Protein AF-A0A534RRX9-F1 (afdb_monomer)

Sequence (285 aa):
MADKGRLNTRLSSQLAALRQQVTTLHSYLNVNRRSVGIRSTSRDNPKRKQAQDAVREGEERYRFLFENANDAIATFTLDGIITSVNRGAELMVGWSREELIGQHVHKVATPASVALADERARRFLAGEKLPSSTFEADLVCKDGSVVPVEARTRAIRDKEGKPVGFQGIYRDISARKALERQRAEFLSMLTHDVKSPLGVILGYSEVLLAKVREQGSALAEEEDVLEKLRSSVLTIDSLITNYLDLSRIETGHLPLAMMPLAINHILRRVGLRYKAEARYRRISL

Structure (mmCIF, N/CA/C/O backbone):
data_AF-A0A534RRX9-F1
#
_entry.id   AF-A0A534RRX9-F1
#
loop_
_atom_site.group_PDB
_atom_site.id
_atom_site.type_symbol
_atom_site.label_atom_id
_atom_site.label_alt_id
_atom_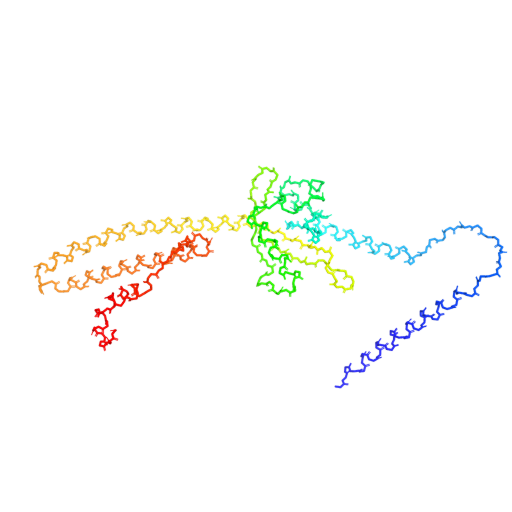site.label_comp_id
_atom_site.label_asym_id
_atom_site.label_entity_id
_atom_site.label_seq_id
_atom_site.pdbx_PDB_ins_code
_a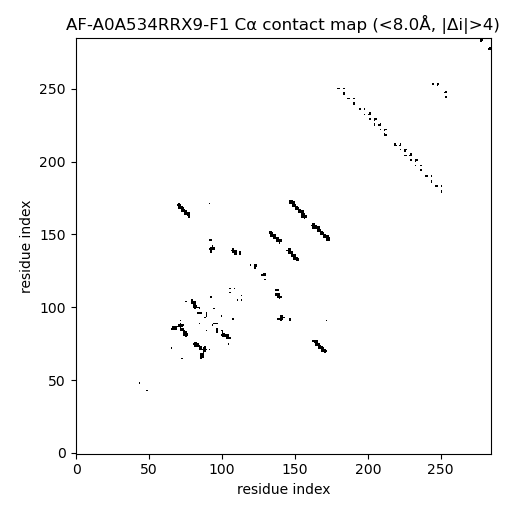tom_site.Cartn_x
_atom_site.Cartn_y
_atom_site.Cartn_z
_atom_site.occupancy
_atom_site.B_iso_or_equiv
_atom_site.auth_seq_id
_atom_site.auth_comp_id
_atom_site.auth_asym_id
_atom_site.auth_atom_id
_atom_site.pdbx_PDB_model_num
ATOM 1 N N . MET A 1 1 ? 48.569 -23.914 4.971 1.00 52.19 1 MET A N 1
ATOM 2 C CA . MET A 1 1 ? 49.700 -23.540 4.083 1.00 52.19 1 MET A CA 1
ATOM 3 C C . MET A 1 1 ? 49.597 -24.082 2.643 1.00 52.19 1 MET A C 1
ATOM 5 O O . MET A 1 1 ? 50.511 -23.840 1.871 1.00 52.19 1 MET A O 1
ATOM 9 N N . ALA A 1 2 ? 48.494 -24.722 2.221 1.00 49.81 2 ALA A N 1
ATOM 10 C CA . ALA A 1 2 ? 48.377 -25.320 0.879 1.00 49.81 2 ALA A CA 1
ATOM 11 C C . ALA A 1 2 ? 47.764 -24.407 -0.213 1.00 49.81 2 ALA A C 1
ATOM 13 O O . ALA A 1 2 ? 47.769 -24.775 -1.384 1.00 49.81 2 ALA A O 1
ATOM 14 N N . ASP A 1 3 ? 47.270 -23.212 0.135 1.00 50.97 3 ASP A N 1
ATOM 15 C CA . ASP A 1 3 ? 46.462 -22.393 -0.790 1.00 50.97 3 ASP A CA 1
ATOM 16 C C . ASP A 1 3 ? 47.244 -21.259 -1.493 1.00 50.97 3 ASP A C 1
ATOM 18 O O . ASP A 1 3 ? 46.875 -20.785 -2.566 1.00 50.97 3 ASP A O 1
ATOM 22 N N . LYS A 1 4 ? 48.420 -20.881 -0.969 1.00 44.03 4 LYS A N 1
ATOM 23 C CA . LYS A 1 4 ? 49.313 -19.905 -1.630 1.00 44.03 4 LYS A CA 1
ATOM 24 C C . LYS A 1 4 ? 50.040 -20.481 -2.856 1.00 44.03 4 LYS A C 1
ATOM 26 O O . LYS A 1 4 ? 50.428 -19.724 -3.741 1.00 44.03 4 LYS A O 1
ATOM 31 N N . GLY A 1 5 ? 50.182 -21.806 -2.949 1.00 44.91 5 GLY A N 1
ATOM 32 C CA . GLY A 1 5 ? 50.834 -22.474 -4.083 1.00 44.91 5 GLY A CA 1
ATOM 33 C C . GLY A 1 5 ? 49.991 -22.489 -5.364 1.00 44.91 5 GLY A C 1
ATOM 34 O O . GLY A 1 5 ? 50.550 -22.389 -6.454 1.00 44.91 5 GLY A O 1
ATOM 35 N N . ARG A 1 6 ? 48.653 -22.546 -5.241 1.00 46.75 6 ARG A N 1
ATOM 36 C CA . ARG A 1 6 ? 47.710 -22.612 -6.378 1.00 46.75 6 ARG A CA 1
ATOM 37 C C . ARG A 1 6 ? 47.386 -21.243 -6.983 1.00 46.75 6 ARG A C 1
ATOM 39 O O . ARG A 1 6 ? 47.169 -21.149 -8.191 1.00 46.75 6 ARG A O 1
ATOM 46 N N . LEU A 1 7 ? 47.405 -20.173 -6.181 1.00 45.59 7 LEU A N 1
ATOM 47 C CA . LEU A 1 7 ? 47.279 -18.808 -6.708 1.00 45.59 7 LEU A CA 1
ATOM 48 C C . LEU A 1 7 ? 48.518 -18.396 -7.516 1.00 45.59 7 LEU A C 1
ATOM 50 O O . LEU A 1 7 ? 48.386 -17.766 -8.563 1.00 45.59 7 LEU A O 1
ATOM 54 N N . ASN A 1 8 ? 49.713 -18.801 -7.075 1.00 46.38 8 ASN A N 1
ATOM 55 C CA . ASN A 1 8 ? 50.957 -18.393 -7.726 1.00 46.38 8 ASN A CA 1
ATOM 56 C C . ASN A 1 8 ? 51.153 -19.068 -9.098 1.00 46.38 8 ASN A C 1
ATOM 58 O O . ASN A 1 8 ? 51.676 -18.449 -10.020 1.00 46.38 8 ASN A O 1
ATOM 62 N N . THR A 1 9 ? 50.649 -20.295 -9.285 1.00 50.41 9 THR A N 1
ATOM 63 C CA . THR A 1 9 ? 50.645 -21.007 -10.583 1.00 50.41 9 THR A CA 1
ATOM 64 C C . THR A 1 9 ? 49.599 -20.463 -11.567 1.00 50.41 9 THR A C 1
ATOM 66 O O . THR A 1 9 ? 49.833 -20.451 -12.777 1.00 50.41 9 THR A O 1
ATOM 69 N N . ARG A 1 10 ? 48.457 -19.952 -11.080 1.00 46.47 10 ARG A N 1
ATOM 70 C CA . ARG A 1 10 ? 47.442 -19.293 -11.930 1.00 46.47 10 ARG A CA 1
ATOM 71 C C . ARG A 1 10 ? 47.856 -17.887 -12.377 1.00 46.47 10 ARG A C 1
ATOM 73 O O . ARG A 1 10 ? 47.647 -17.542 -13.535 1.00 46.47 10 ARG A O 1
ATOM 80 N N . LEU A 1 11 ? 48.506 -17.108 -11.512 1.00 46.78 11 LEU A N 1
ATOM 81 C CA . LEU A 1 11 ? 49.029 -15.785 -11.883 1.00 46.78 11 LEU A CA 1
ATOM 82 C C . LEU A 1 11 ? 50.227 -15.868 -12.840 1.00 46.78 11 LEU A C 1
ATOM 84 O O . LEU A 1 11 ? 50.318 -15.079 -13.777 1.00 46.78 11 LEU A O 1
ATOM 88 N N . SER A 1 12 ? 51.117 -16.850 -12.669 1.00 50.62 12 SER A N 1
ATOM 89 C CA . SER A 1 12 ? 52.260 -17.047 -13.576 1.00 50.62 12 SER A CA 1
ATOM 90 C C . SER A 1 12 ? 51.848 -17.577 -14.957 1.00 50.62 12 SER A C 1
ATOM 92 O O . SER A 1 12 ? 52.411 -17.139 -15.960 1.00 50.62 12 SER A O 1
ATOM 94 N N . SER A 1 13 ? 50.813 -18.420 -15.046 1.00 47.72 13 SER A N 1
ATOM 95 C CA . SER A 1 13 ? 50.236 -18.842 -16.336 1.00 47.72 13 SER A CA 1
ATOM 96 C C . SER A 1 13 ? 49.466 -17.718 -17.045 1.00 47.72 13 SER A C 1
ATOM 98 O O . SER A 1 13 ? 49.574 -17.588 -18.265 1.00 47.72 13 SER A O 1
A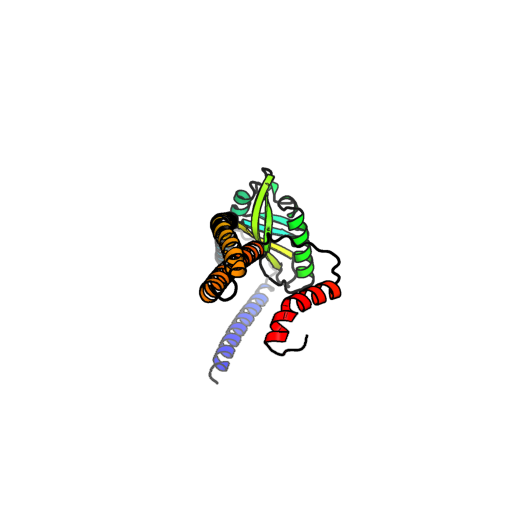TOM 100 N N . GLN A 1 14 ? 48.777 -16.838 -16.308 1.00 46.72 14 GLN A N 1
ATOM 101 C CA . GLN A 1 14 ? 48.145 -15.642 -16.884 1.00 46.72 14 GLN A CA 1
ATOM 102 C C . GLN A 1 14 ? 49.168 -14.585 -17.344 1.00 46.72 14 GLN A C 1
ATOM 104 O O . GLN A 1 14 ? 48.984 -13.982 -18.401 1.00 46.72 14 GLN A O 1
ATOM 109 N N . LEU A 1 15 ? 50.283 -14.404 -16.626 1.00 47.44 15 LEU A N 1
ATOM 110 C CA . LEU A 1 15 ? 51.372 -13.500 -17.030 1.00 47.44 15 LEU A CA 1
ATOM 111 C C . LEU A 1 15 ? 52.184 -14.029 -18.225 1.00 47.44 15 LEU A C 1
ATOM 113 O O . LEU A 1 15 ? 52.630 -13.235 -19.056 1.00 47.44 15 LEU A O 1
ATOM 117 N N . ALA A 1 16 ? 52.341 -15.351 -18.360 1.00 48.59 16 ALA A N 1
ATOM 118 C CA . ALA A 1 16 ? 52.942 -15.970 -19.545 1.00 48.59 16 ALA A CA 1
ATOM 119 C C . ALA A 1 16 ? 52.053 -15.795 -20.792 1.00 48.59 16 ALA A C 1
ATOM 121 O O . ALA A 1 16 ? 52.556 -15.437 -21.858 1.00 48.59 16 ALA A O 1
ATOM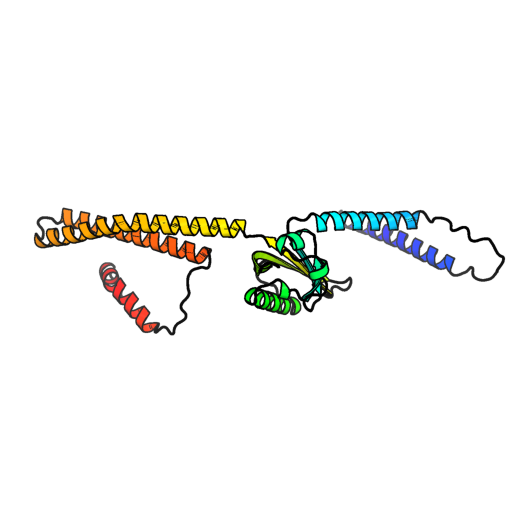 122 N N . ALA A 1 17 ? 50.729 -15.937 -20.638 1.00 45.47 17 ALA A N 1
ATOM 123 C CA . ALA A 1 17 ? 49.764 -15.684 -21.709 1.00 45.47 17 ALA A CA 1
ATOM 124 C C . ALA A 1 17 ? 49.734 -14.202 -22.137 1.00 45.47 17 ALA A C 1
ATOM 126 O O . ALA A 1 17 ? 49.682 -13.913 -23.334 1.00 45.47 17 ALA A O 1
ATOM 127 N N . LEU A 1 18 ? 49.859 -13.260 -21.190 1.00 44.50 18 LEU A N 1
ATOM 128 C CA . LEU A 1 18 ? 49.944 -11.827 -21.502 1.00 44.50 18 LEU A CA 1
ATOM 129 C C . LEU A 1 18 ? 51.269 -11.456 -22.198 1.00 44.50 18 LEU A C 1
ATOM 131 O O . LEU A 1 18 ? 51.265 -10.684 -23.155 1.00 44.50 18 LEU A O 1
ATOM 135 N N . ARG A 1 19 ? 52.406 -12.044 -21.786 1.00 45.72 19 ARG A N 1
ATOM 136 C CA . ARG A 1 19 ? 53.709 -11.837 -22.456 1.00 45.72 19 ARG A CA 1
ATOM 137 C C . ARG A 1 19 ? 53.729 -12.389 -23.885 1.00 45.72 19 ARG A C 1
ATOM 139 O O . ARG A 1 19 ? 54.312 -11.758 -24.769 1.00 45.72 19 ARG A O 1
ATOM 146 N N . GLN A 1 20 ? 53.050 -13.506 -24.147 1.00 44.94 20 GLN A N 1
ATOM 147 C CA . GLN A 1 20 ? 52.928 -14.063 -25.498 1.00 44.94 20 GLN A CA 1
ATOM 148 C C . GLN A 1 20 ? 52.009 -13.209 -26.395 1.00 44.94 20 GLN A C 1
ATOM 150 O O . GLN A 1 20 ? 52.302 -13.028 -27.579 1.00 44.94 20 GLN A O 1
ATOM 155 N N . GLN A 1 21 ? 50.961 -12.589 -25.833 1.00 44.56 21 GLN A N 1
ATOM 156 C CA . GLN A 1 21 ? 50.095 -11.649 -26.561 1.00 44.56 21 GLN A CA 1
ATOM 157 C C . GLN A 1 21 ? 50.789 -10.316 -26.890 1.00 44.56 21 GLN A C 1
ATOM 159 O O . GLN A 1 21 ? 50.622 -9.809 -27.999 1.00 44.56 21 GLN A O 1
ATOM 164 N N . VAL A 1 22 ? 51.641 -9.790 -26.002 1.00 45.84 22 VAL A N 1
ATOM 165 C CA . VAL A 1 22 ? 52.419 -8.559 -26.264 1.00 45.84 22 VAL A CA 1
ATOM 166 C C . VAL A 1 22 ? 53.543 -8.796 -27.285 1.00 45.84 22 VAL A C 1
ATOM 168 O O . VAL A 1 22 ? 53.764 -7.961 -28.160 1.00 45.84 22 VAL A O 1
ATOM 171 N N . THR A 1 23 ? 54.190 -9.967 -27.266 1.00 40.12 23 THR A N 1
ATOM 172 C CA . THR A 1 23 ? 55.227 -10.321 -28.262 1.00 40.12 23 THR A CA 1
ATOM 173 C C . THR A 1 23 ? 54.630 -10.526 -29.661 1.00 40.12 23 THR A C 1
ATOM 175 O O . THR A 1 23 ? 55.251 -10.168 -30.660 1.00 40.12 23 THR A O 1
ATOM 178 N N . THR A 1 24 ? 53.388 -11.020 -29.743 1.00 41.81 24 THR A N 1
ATOM 179 C CA . THR A 1 24 ? 52.663 -11.150 -31.019 1.00 41.81 24 THR A CA 1
ATOM 180 C C . THR A 1 24 ? 52.204 -9.787 -31.554 1.00 41.81 24 THR A C 1
ATOM 182 O O . THR A 1 24 ? 52.157 -9.594 -32.760 1.00 41.81 24 THR A O 1
ATOM 185 N N . LEU A 1 25 ? 51.928 -8.800 -30.693 1.00 41.88 25 LEU A N 1
ATOM 186 C CA . LEU A 1 25 ? 51.591 -7.434 -31.122 1.00 41.88 25 LEU A CA 1
ATOM 187 C C . LEU A 1 25 ? 52.808 -6.639 -31.633 1.00 41.88 25 LEU A C 1
ATOM 189 O O . LEU A 1 25 ? 52.656 -5.810 -32.527 1.00 41.88 25 LEU A O 1
ATOM 193 N N . HIS A 1 26 ? 54.019 -6.928 -31.146 1.00 39.00 26 HIS A N 1
ATOM 194 C CA . HIS A 1 26 ? 55.248 -6.268 -31.614 1.00 39.00 26 HIS A CA 1
ATOM 195 C C . HIS A 1 26 ? 55.786 -6.795 -32.959 1.00 39.00 26 HIS A C 1
ATOM 197 O O . HIS A 1 26 ? 56.497 -6.063 -33.646 1.00 39.00 26 HIS A O 1
ATOM 203 N N . SER A 1 27 ? 55.431 -8.011 -33.393 1.00 40.47 27 SER A N 1
ATOM 204 C CA . SER A 1 27 ? 55.849 -8.534 -34.708 1.00 40.47 27 SER A CA 1
ATOM 205 C C . SER A 1 27 ? 54.956 -8.083 -35.874 1.00 40.47 27 SER A C 1
ATOM 207 O O . SER A 1 27 ? 55.377 -8.159 -37.027 1.00 40.47 27 SER A O 1
ATOM 209 N N . TYR A 1 28 ? 53.763 -7.542 -35.597 1.00 43.09 28 TYR A N 1
ATOM 210 C CA . TYR A 1 28 ? 52.837 -7.035 -36.621 1.00 43.09 28 TYR A CA 1
ATOM 211 C C . TYR A 1 28 ? 53.082 -5.574 -37.041 1.00 43.09 28 TYR A C 1
ATOM 213 O O . TYR A 1 28 ? 52.496 -5.125 -38.024 1.00 43.09 28 TYR A O 1
ATOM 221 N N . LEU A 1 29 ? 53.967 -4.837 -36.358 1.00 42.34 29 LEU A N 1
ATOM 222 C CA . LEU A 1 29 ? 54.270 -3.431 -36.673 1.00 42.34 29 LEU A CA 1
ATOM 223 C C . LEU A 1 29 ? 55.500 -3.219 -37.577 1.00 42.34 29 LEU A C 1
ATOM 225 O O . LEU A 1 29 ? 55.819 -2.077 -37.886 1.00 42.34 29 LEU A O 1
ATOM 229 N N . ASN A 1 30 ? 56.151 -4.283 -38.065 1.00 43.34 30 ASN A N 1
ATOM 230 C CA . ASN A 1 30 ? 57.387 -4.175 -38.858 1.00 43.34 30 ASN A CA 1
ATOM 231 C C . ASN A 1 30 ? 57.352 -4.848 -40.240 1.00 43.34 30 ASN A C 1
ATOM 233 O O . ASN A 1 30 ? 58.371 -5.327 -40.730 1.00 43.34 30 ASN A O 1
ATOM 237 N N . VAL A 1 31 ? 56.207 -4.837 -40.928 1.00 41.53 31 VAL A N 1
ATOM 238 C CA . VAL A 1 31 ? 56.171 -5.146 -42.370 1.00 41.53 31 VAL A CA 1
ATOM 239 C C . VAL A 1 31 ? 55.280 -4.140 -43.088 1.00 41.53 31 VAL A C 1
ATOM 241 O O . VAL A 1 31 ? 54.171 -4.442 -43.510 1.00 41.53 31 VAL A O 1
ATOM 244 N N . ASN A 1 32 ? 55.771 -2.907 -43.215 1.00 39.94 32 ASN A N 1
ATOM 245 C CA . ASN A 1 32 ? 55.145 -1.902 -44.068 1.00 39.94 32 ASN A CA 1
ATOM 246 C C . ASN A 1 32 ? 56.201 -1.223 -44.948 1.00 39.94 32 ASN A C 1
ATOM 248 O O . ASN A 1 32 ? 56.578 -0.078 -44.721 1.00 39.94 32 ASN A O 1
ATOM 252 N N . ARG A 1 33 ? 56.726 -1.973 -45.928 1.00 39.72 33 ARG A N 1
ATOM 253 C CA . ARG A 1 33 ? 57.380 -1.450 -47.145 1.00 39.72 33 ARG A CA 1
ATOM 254 C C . ARG A 1 33 ? 57.621 -2.577 -48.158 1.00 39.72 33 ARG A C 1
ATOM 256 O O . ARG A 1 33 ? 58.710 -3.134 -48.221 1.00 39.72 33 ARG A O 1
ATOM 263 N N . ARG A 1 34 ? 56.599 -2.894 -48.959 1.00 32.22 34 ARG A N 1
ATOM 264 C CA . ARG A 1 34 ? 56.703 -3.157 -50.412 1.00 32.22 34 ARG A CA 1
ATOM 265 C C . ARG A 1 34 ? 55.343 -3.577 -50.969 1.00 32.22 34 ARG A C 1
ATOM 267 O O . ARG A 1 34 ? 54.816 -4.636 -50.656 1.00 32.22 34 ARG A O 1
ATOM 274 N N . SER A 1 35 ? 54.799 -2.703 -51.799 1.00 42.84 35 SER A N 1
ATOM 275 C CA . SER A 1 35 ? 53.593 -2.873 -52.597 1.00 42.84 35 SER A CA 1
ATOM 276 C C . SER A 1 35 ? 53.836 -3.888 -53.716 1.00 42.84 35 SER A C 1
ATOM 278 O O . SER A 1 35 ? 54.730 -3.645 -54.516 1.00 42.84 35 SER A O 1
ATOM 280 N N . VAL A 1 36 ? 53.026 -4.949 -53.823 1.00 35.25 36 VAL A N 1
ATOM 281 C CA . VAL A 1 36 ? 52.616 -5.583 -55.099 1.00 35.25 36 VAL A CA 1
ATOM 282 C C . VAL A 1 36 ? 51.242 -6.232 -54.874 1.00 35.25 36 VAL A C 1
ATOM 284 O O . VAL A 1 36 ? 51.020 -6.894 -53.864 1.00 35.25 36 VAL A O 1
ATOM 287 N N . GLY A 1 37 ? 50.297 -5.961 -55.776 1.00 44.56 37 GLY A N 1
ATOM 288 C CA . GLY A 1 37 ? 48.868 -6.209 -55.591 1.00 44.56 37 GLY A CA 1
ATOM 289 C C . GLY A 1 37 ? 48.449 -7.678 -55.513 1.00 44.56 37 GLY A C 1
ATOM 290 O O . GLY A 1 37 ? 48.920 -8.509 -56.280 1.00 44.56 37 GLY A O 1
ATOM 291 N N . ILE A 1 38 ? 47.479 -7.963 -54.636 1.00 39.97 38 ILE A N 1
ATOM 292 C CA . ILE A 1 38 ? 46.645 -9.169 -54.677 1.00 39.97 38 ILE A CA 1
ATOM 293 C C . ILE A 1 38 ? 45.214 -8.789 -54.271 1.00 39.97 38 ILE A C 1
ATOM 295 O O . ILE A 1 38 ? 44.957 -8.313 -53.168 1.00 39.97 38 ILE A O 1
ATOM 299 N N . ARG A 1 39 ? 44.303 -9.010 -55.220 1.00 38.78 39 ARG A N 1
ATOM 300 C CA . ARG A 1 39 ? 42.845 -9.187 -55.125 1.00 38.78 39 ARG A CA 1
ATOM 301 C C . ARG A 1 39 ? 42.336 -9.433 -53.690 1.00 38.78 39 ARG A C 1
ATOM 303 O O . ARG A 1 39 ? 42.574 -10.493 -53.114 1.00 38.78 39 ARG A O 1
ATOM 310 N N . SER A 1 40 ? 41.584 -8.487 -53.132 1.00 39.88 40 SER A N 1
ATOM 311 C CA . SER A 1 40 ? 40.926 -8.632 -51.832 1.00 39.88 40 SER A CA 1
ATOM 312 C C . SER A 1 40 ? 39.732 -9.588 -51.928 1.00 39.88 40 SER A C 1
ATOM 314 O O . SER A 1 40 ? 38.594 -9.164 -52.114 1.00 39.88 40 SER A O 1
ATOM 316 N N . THR A 1 41 ? 39.967 -10.891 -51.794 1.00 42.47 41 THR A N 1
ATOM 317 C CA . THR A 1 41 ? 38.910 -11.804 -51.345 1.00 42.47 41 THR A CA 1
ATOM 318 C C . THR A 1 41 ? 38.862 -11.721 -49.826 1.00 42.47 41 THR A C 1
ATOM 320 O O . THR A 1 41 ? 39.777 -12.204 -49.155 1.00 42.47 41 THR A O 1
ATOM 323 N N . SER A 1 42 ? 37.826 -11.071 -49.295 1.00 51.09 42 SER A N 1
ATOM 324 C CA . SER A 1 42 ? 37.500 -11.041 -47.869 1.00 51.09 42 SER A CA 1
ATOM 325 C C . SER A 1 42 ? 37.478 -12.465 -47.310 1.00 51.09 42 SER A C 1
ATOM 327 O O . SER A 1 42 ? 36.507 -13.195 -47.484 1.00 51.09 42 SER A O 1
ATOM 329 N N . ARG A 1 43 ? 38.574 -12.886 -46.668 1.00 49.97 43 ARG A N 1
ATOM 330 C CA . ARG A 1 43 ? 38.605 -14.123 -45.887 1.00 49.97 43 ARG A CA 1
ATOM 331 C C . ARG A 1 43 ? 37.814 -13.888 -44.612 1.00 49.97 43 ARG A C 1
ATOM 333 O O . ARG A 1 43 ? 38.214 -13.089 -43.766 1.00 49.97 43 ARG A O 1
ATOM 340 N N . ASP A 1 44 ? 36.706 -14.607 -44.496 1.00 60.25 44 ASP A N 1
ATOM 341 C CA . ASP A 1 44 ? 35.986 -14.819 -43.248 1.00 60.25 44 ASP A CA 1
ATOM 342 C C . ASP A 1 44 ? 36.975 -15.187 -42.133 1.00 60.25 44 ASP A C 1
ATOM 344 O O . ASP A 1 44 ? 37.706 -16.173 -42.231 1.00 60.25 44 ASP A O 1
ATOM 348 N N . ASN A 1 45 ? 37.026 -14.372 -41.080 1.00 63.31 45 ASN A N 1
ATOM 349 C CA . ASN A 1 45 ? 37.923 -14.587 -39.951 1.00 63.31 45 ASN A CA 1
ATOM 350 C C . ASN A 1 45 ? 37.131 -15.313 -38.841 1.00 63.31 45 ASN A C 1
ATOM 352 O O . ASN A 1 45 ? 36.314 -14.672 -38.173 1.00 63.31 45 ASN A O 1
ATOM 356 N N . PRO A 1 46 ? 37.317 -16.631 -38.626 1.00 71.38 46 PRO A N 1
ATOM 357 C CA . PRO A 1 46 ? 36.419 -17.456 -37.804 1.00 71.38 46 PRO A CA 1
ATOM 358 C C . PRO A 1 46 ? 36.332 -17.003 -36.338 1.00 71.38 46 PRO A C 1
ATOM 360 O O . PRO A 1 46 ? 35.270 -17.089 -35.729 1.00 71.38 46 PRO A O 1
ATOM 363 N N . LYS A 1 47 ? 37.408 -16.421 -35.789 1.00 74.25 47 LYS A N 1
ATOM 364 C CA . LYS A 1 47 ? 37.416 -15.835 -34.434 1.00 74.25 47 LYS A CA 1
ATOM 365 C C . LYS A 1 47 ? 36.520 -14.597 -34.307 1.00 74.25 47 LYS A C 1
ATOM 367 O O . LYS A 1 47 ? 35.951 -14.361 -33.247 1.00 74.25 47 LYS A O 1
ATOM 372 N N . ARG A 1 48 ? 36.386 -13.808 -35.380 1.00 73.75 48 ARG A N 1
ATOM 373 C CA . ARG A 1 48 ? 35.508 -12.628 -35.410 1.00 73.75 48 ARG A CA 1
ATOM 374 C C . ARG A 1 48 ? 34.043 -13.052 -35.467 1.00 73.75 48 ARG A C 1
ATOM 376 O O . ARG A 1 48 ? 33.248 -12.485 -34.728 1.00 73.75 48 ARG A O 1
ATOM 383 N N . LYS A 1 49 ? 33.722 -14.072 -36.273 1.00 75.38 49 LYS A N 1
ATOM 384 C CA . LYS A 1 49 ? 32.377 -14.667 -36.328 1.00 75.38 49 LYS A CA 1
ATOM 385 C C . LYS A 1 49 ? 31.949 -15.216 -34.966 1.00 75.38 49 LYS A C 1
ATOM 387 O O . LYS A 1 49 ? 30.936 -14.777 -34.452 1.00 75.38 49 LYS A O 1
ATOM 392 N N . GLN A 1 50 ? 32.781 -16.030 -34.312 1.00 77.56 50 GLN A N 1
ATOM 393 C CA . GLN A 1 50 ? 32.466 -16.583 -32.984 1.00 77.56 50 GLN A CA 1
ATOM 394 C C . GLN A 1 50 ? 32.229 -15.510 -31.908 1.00 77.56 50 GLN A C 1
ATOM 396 O O . GLN A 1 50 ? 31.312 -15.640 -31.105 1.00 77.56 50 GLN A O 1
ATOM 401 N N . ALA A 1 51 ? 33.027 -14.435 -31.891 1.00 79.06 51 ALA A N 1
ATOM 402 C CA . ALA A 1 51 ? 32.817 -13.332 -30.952 1.00 79.06 51 ALA A CA 1
ATOM 403 C C . ALA A 1 51 ? 31.523 -12.549 -31.246 1.00 79.06 51 ALA A C 1
ATOM 405 O O . ALA A 1 51 ? 30.821 -12.158 -30.318 1.00 79.06 51 ALA A O 1
ATOM 406 N N . GLN A 1 52 ? 31.196 -12.336 -32.524 1.00 83.00 52 GLN A N 1
ATOM 407 C CA . GLN A 1 52 ? 29.947 -11.687 -32.933 1.00 83.00 52 GLN A CA 1
ATOM 408 C C . GLN A 1 52 ? 28.723 -12.553 -32.617 1.00 83.00 52 GLN A C 1
ATOM 410 O O . GLN A 1 52 ? 27.732 -12.032 -32.115 1.00 83.00 52 GLN A O 1
ATOM 415 N N . ASP A 1 53 ? 28.811 -13.862 -32.851 1.00 84.50 53 ASP A N 1
ATOM 416 C CA . ASP A 1 53 ? 27.741 -14.813 -32.552 1.00 84.50 53 ASP A CA 1
ATOM 417 C C . ASP A 1 53 ? 27.479 -14.899 -31.042 1.00 84.50 53 ASP A C 1
ATOM 419 O O . ASP A 1 53 ? 26.324 -14.849 -30.632 1.00 84.50 53 ASP A O 1
ATOM 423 N N . ALA A 1 54 ? 28.527 -14.922 -30.208 1.00 82.81 54 ALA A N 1
ATOM 424 C CA . ALA A 1 54 ? 28.381 -14.928 -28.750 1.00 82.81 54 ALA A CA 1
ATOM 425 C C . ALA A 1 54 ? 27.748 -13.635 -28.203 1.00 82.81 54 ALA A C 1
ATOM 427 O O . ALA A 1 54 ? 26.936 -13.683 -27.278 1.00 82.81 54 ALA A O 1
ATOM 428 N N . VAL A 1 55 ? 28.097 -12.472 -28.772 1.00 86.88 55 VAL A N 1
ATOM 429 C CA . VAL A 1 55 ? 27.444 -11.196 -28.428 1.00 86.88 55 VAL A CA 1
ATOM 430 C C . VAL A 1 55 ? 25.974 -11.226 -28.842 1.00 86.88 55 VAL A C 1
ATOM 432 O O . VAL A 1 55 ? 25.114 -10.908 -28.024 1.00 86.88 55 VAL A O 1
ATOM 435 N N . ARG A 1 56 ? 25.678 -11.675 -30.068 1.00 87.25 56 ARG A N 1
ATOM 436 C CA . ARG A 1 56 ? 24.305 -11.774 -30.578 1.00 87.25 56 ARG A CA 1
ATOM 437 C C . ARG A 1 56 ? 23.446 -12.704 -29.723 1.00 87.25 56 ARG A C 1
ATOM 439 O O . ARG A 1 56 ? 22.346 -12.322 -29.343 1.00 87.25 56 ARG A O 1
ATOM 446 N N . GLU A 1 57 ? 23.950 -13.886 -29.378 1.00 88.00 57 GLU A N 1
ATOM 447 C CA . GLU A 1 57 ? 23.238 -14.851 -28.532 1.00 88.00 57 GLU A CA 1
ATOM 448 C C . GLU A 1 57 ? 22.957 -14.272 -27.134 1.00 88.00 57 GLU A C 1
ATOM 450 O O . GLU A 1 57 ? 21.855 -14.411 -26.596 1.00 88.00 57 GLU A O 1
ATOM 455 N N . GLY A 1 58 ? 23.927 -13.552 -26.558 1.00 87.69 58 GLY A N 1
ATOM 456 C CA . GLY A 1 58 ? 23.745 -12.834 -25.297 1.00 87.69 58 GLY A CA 1
ATOM 457 C C . GLY A 1 58 ? 22.669 -11.745 -25.374 1.00 87.69 58 GLY A C 1
ATOM 458 O O . GLY A 1 58 ? 21.824 -11.653 -24.481 1.00 87.69 58 GLY A O 1
ATOM 459 N N . GLU A 1 59 ? 22.664 -10.948 -26.444 1.00 87.94 59 GLU A N 1
ATOM 460 C CA . GLU A 1 59 ? 21.664 -9.900 -26.687 1.00 87.94 59 GLU A CA 1
ATOM 461 C C . GLU A 1 59 ? 20.261 -10.469 -26.927 1.00 87.94 59 GLU A C 1
ATOM 463 O O . GLU A 1 59 ? 19.277 -9.937 -26.411 1.00 87.94 59 GLU A O 1
ATOM 468 N N . GLU A 1 60 ? 20.147 -11.550 -27.697 1.00 90.06 60 GLU A N 1
ATOM 469 C CA . GLU A 1 60 ? 18.887 -12.260 -27.934 1.00 90.06 60 GLU A CA 1
ATOM 470 C C . GLU A 1 60 ? 18.325 -12.826 -26.631 1.00 90.06 60 GLU A C 1
ATOM 472 O O . GLU A 1 60 ? 17.156 -12.599 -26.313 1.00 90.06 60 GLU A O 1
ATOM 477 N N . ARG A 1 61 ? 19.171 -13.475 -25.823 1.00 88.31 61 ARG A N 1
ATOM 478 C CA . ARG A 1 61 ? 18.770 -13.998 -24.515 1.00 88.31 61 ARG A CA 1
ATOM 479 C C . ARG A 1 61 ? 18.348 -12.889 -23.554 1.00 88.31 61 ARG A C 1
ATOM 481 O O . ARG A 1 61 ? 17.336 -13.036 -22.870 1.00 88.31 61 ARG A O 1
ATOM 488 N N . TYR A 1 62 ? 19.100 -11.789 -23.491 1.00 86.69 62 TYR A N 1
ATOM 489 C CA . TYR A 1 62 ? 18.741 -10.638 -22.660 1.00 86.69 62 TYR A CA 1
ATOM 490 C C . TYR A 1 62 ? 17.393 -10.056 -23.080 1.00 86.69 62 TYR A C 1
ATOM 492 O O . TYR A 1 62 ? 16.514 -9.882 -22.241 1.00 86.69 62 TYR A O 1
ATOM 500 N N . ARG A 1 63 ? 17.212 -9.813 -24.380 1.00 88.31 63 ARG A N 1
ATOM 501 C CA . ARG A 1 63 ? 15.970 -9.277 -24.940 1.00 88.31 63 ARG A CA 1
ATOM 502 C C . ARG A 1 63 ? 14.787 -10.193 -24.655 1.00 88.31 63 ARG A C 1
ATOM 504 O O . ARG A 1 63 ? 13.749 -9.706 -24.230 1.00 88.31 63 ARG A O 1
ATOM 511 N N . PHE A 1 64 ? 14.953 -11.506 -24.800 1.00 90.00 64 PHE A N 1
ATOM 512 C CA . PHE A 1 64 ? 13.907 -12.467 -24.457 1.00 90.00 64 PHE A CA 1
ATOM 513 C C . PHE A 1 64 ? 13.488 -12.361 -22.983 1.00 90.00 64 PHE A C 1
ATOM 515 O O . PHE A 1 64 ? 12.299 -12.253 -22.697 1.00 90.00 64 PHE A O 1
ATOM 522 N N . LEU A 1 65 ? 14.446 -12.349 -22.050 1.00 89.50 65 LEU A N 1
ATOM 523 C CA . LEU A 1 65 ? 14.153 -12.243 -20.614 1.00 89.50 65 LEU A CA 1
ATOM 524 C C . LEU A 1 65 ? 13.555 -10.886 -20.233 1.00 89.50 65 LEU A C 1
ATOM 526 O O . LEU A 1 65 ? 12.659 -10.827 -19.398 1.00 89.50 65 LEU A O 1
ATOM 530 N N . PHE A 1 66 ? 14.055 -9.808 -20.835 1.00 90.06 66 PHE A N 1
ATOM 531 C CA . PHE A 1 66 ? 13.564 -8.454 -20.613 1.00 90.06 66 PHE A CA 1
ATOM 532 C C . PHE A 1 66 ? 12.104 -8.320 -21.061 1.00 90.06 66 PHE A C 1
ATOM 534 O O . PHE A 1 66 ? 11.272 -7.857 -20.284 1.00 90.06 66 PHE A O 1
ATOM 541 N N . GLU A 1 67 ? 11.779 -8.785 -22.270 1.00 90.75 67 GLU A N 1
ATOM 542 C CA . GLU A 1 67 ? 10.434 -8.671 -22.848 1.00 90.75 67 GLU A CA 1
ATOM 543 C C . GLU A 1 67 ? 9.408 -9.608 -22.203 1.00 90.75 67 GLU A C 1
ATOM 545 O O . GLU A 1 67 ? 8.243 -9.244 -22.098 1.00 90.75 67 GLU A O 1
ATOM 550 N N . ASN A 1 68 ? 9.818 -10.790 -21.736 1.00 89.62 68 ASN A N 1
ATOM 551 C CA . ASN A 1 68 ? 8.905 -11.768 -21.128 1.00 89.62 68 ASN A CA 1
ATOM 552 C C . ASN A 1 68 ? 8.839 -11.677 -19.593 1.00 89.62 68 ASN A C 1
ATOM 554 O O . ASN A 1 68 ? 8.283 -12.563 -18.945 1.00 89.62 68 ASN A O 1
ATOM 558 N N . ALA A 1 69 ? 9.424 -10.643 -18.986 1.00 90.19 69 ALA A N 1
ATOM 559 C CA . ALA A 1 69 ? 9.295 -10.427 -17.551 1.00 90.19 69 ALA A CA 1
ATOM 560 C C . ALA A 1 69 ? 7.862 -9.997 -17.188 1.00 90.19 69 ALA A C 1
ATOM 562 O O . ALA A 1 69 ? 7.302 -9.103 -17.819 1.00 90.19 69 ALA A O 1
ATOM 563 N N . ASN A 1 70 ? 7.302 -10.603 -16.135 1.00 87.69 70 ASN A N 1
ATOM 564 C CA . ASN A 1 70 ? 5.986 -10.227 -15.600 1.00 87.69 70 ASN A CA 1
ATOM 565 C C . ASN A 1 70 ? 5.995 -8.835 -14.954 1.00 87.69 70 ASN A C 1
ATOM 567 O O . ASN A 1 70 ? 5.001 -8.121 -15.013 1.00 87.69 70 ASN A O 1
ATOM 571 N N . ASP A 1 71 ? 7.110 -8.464 -14.320 1.00 95.00 71 ASP A N 1
ATOM 572 C CA . ASP A 1 71 ? 7.280 -7.129 -13.754 1.00 95.00 71 ASP A CA 1
ATOM 573 C C . ASP A 1 71 ? 7.558 -6.125 -14.891 1.00 95.00 71 ASP A C 1
ATOM 575 O O . ASP A 1 71 ? 8.248 -6.428 -15.874 1.00 95.00 71 ASP A O 1
ATOM 579 N N . ALA A 1 72 ? 7.059 -4.901 -14.738 1.00 96.31 72 ALA A N 1
ATOM 580 C CA . ALA A 1 72 ? 7.389 -3.811 -15.642 1.00 96.31 72 ALA A CA 1
ATOM 581 C C . ALA A 1 72 ? 8.833 -3.365 -15.400 1.00 96.31 72 ALA A C 1
ATOM 583 O O . ALA A 1 72 ? 9.242 -3.112 -14.266 1.00 96.31 72 ALA A O 1
ATOM 584 N N . ILE A 1 73 ? 9.615 -3.256 -16.469 1.00 96.00 73 ILE A N 1
ATOM 585 C CA . ILE A 1 73 ? 11.014 -2.840 -16.417 1.00 96.00 73 ILE A CA 1
ATOM 586 C C . ILE A 1 73 ? 11.180 -1.628 -17.321 1.00 96.00 73 ILE A C 1
ATOM 588 O O . ILE A 1 73 ? 10.852 -1.679 -18.507 1.00 96.00 73 ILE A O 1
ATOM 592 N N . ALA A 1 74 ? 11.737 -0.558 -16.765 1.00 95.44 74 ALA A N 1
ATOM 593 C CA . ALA A 1 74 ? 12.071 0.648 -17.503 1.00 95.44 74 ALA A CA 1
ATOM 594 C C . ALA A 1 74 ? 13.485 1.117 -17.164 1.00 95.44 74 ALA A C 1
ATOM 596 O O . ALA A 1 74 ? 13.965 0.950 -16.039 1.00 95.44 74 ALA A O 1
ATOM 597 N N . THR A 1 75 ? 14.149 1.739 -18.129 1.00 94.69 75 THR A N 1
ATOM 598 C CA . THR A 1 75 ? 15.385 2.485 -17.895 1.00 94.69 75 THR A CA 1
ATOM 599 C C . THR A 1 75 ? 15.176 3.945 -18.233 1.00 94.69 75 THR A C 1
ATOM 601 O O . THR A 1 75 ? 14.402 4.277 -19.129 1.00 94.69 75 THR A O 1
ATOM 604 N N . PHE A 1 76 ? 15.867 4.818 -17.514 1.00 93.81 76 PHE A N 1
ATOM 605 C CA . PHE A 1 76 ? 15.782 6.257 -17.713 1.00 93.81 76 PHE A CA 1
ATOM 606 C C . PHE A 1 76 ? 17.123 6.939 -17.437 1.00 93.81 76 PHE A C 1
ATOM 608 O O . PHE A 1 76 ? 17.994 6.388 -16.757 1.00 93.81 76 PHE A O 1
ATOM 615 N N . THR A 1 77 ? 17.313 8.124 -18.013 1.00 93.25 77 THR A N 1
ATOM 616 C CA . THR A 1 77 ? 18.487 8.971 -17.773 1.00 93.25 77 THR A CA 1
ATOM 617 C C . THR A 1 77 ? 18.513 9.471 -16.325 1.00 93.25 77 THR A C 1
ATOM 619 O O . THR A 1 77 ? 17.559 9.287 -15.566 1.00 93.25 77 THR A O 1
ATOM 622 N N . LEU A 1 78 ? 19.613 10.116 -15.923 1.00 88.81 78 LEU A N 1
ATOM 623 C CA . LEU A 1 78 ? 19.697 10.761 -14.607 1.00 88.81 78 LEU A CA 1
ATOM 624 C C . LEU A 1 78 ? 18.640 11.859 -14.422 1.00 88.81 78 LEU A C 1
ATOM 626 O O . LEU A 1 78 ? 18.175 12.059 -13.305 1.00 88.81 78 LEU A O 1
ATOM 630 N N . ASP A 1 79 ? 18.226 12.488 -15.522 1.00 89.38 79 ASP A N 1
ATOM 631 C CA . ASP A 1 79 ? 17.169 13.500 -15.576 1.00 89.38 79 ASP A CA 1
ATOM 632 C C . ASP A 1 79 ? 15.771 12.888 -15.759 1.00 89.38 79 ASP A C 1
ATOM 634 O O . ASP A 1 79 ? 14.854 13.578 -16.183 1.00 89.38 79 ASP A O 1
ATOM 638 N N . GLY A 1 80 ? 15.600 11.580 -15.533 1.00 90.44 80 GLY A N 1
ATOM 639 C CA . GLY A 1 80 ? 14.283 10.938 -15.549 1.00 90.44 80 GLY A CA 1
ATOM 640 C C . GLY A 1 80 ? 13.662 10.734 -16.935 1.00 90.44 80 GLY A C 1
ATOM 641 O O . GLY A 1 80 ? 12.473 10.432 -17.022 1.00 90.44 80 GLY A O 1
ATOM 642 N N . ILE A 1 81 ? 14.426 10.854 -18.024 1.00 95.75 81 ILE A N 1
ATOM 643 C CA . ILE A 1 81 ? 13.919 10.605 -19.382 1.00 95.75 81 ILE A CA 1
ATOM 644 C C . ILE A 1 81 ? 13.958 9.111 -19.689 1.00 95.75 81 ILE A C 1
ATOM 646 O O . ILE A 1 81 ? 15.023 8.500 -19.629 1.00 95.75 81 ILE A O 1
ATOM 650 N N . ILE A 1 82 ? 12.819 8.523 -20.048 1.00 96.31 82 ILE A N 1
ATOM 651 C CA . ILE A 1 82 ? 12.682 7.096 -20.354 1.00 96.31 82 ILE A CA 1
ATOM 652 C C . ILE A 1 82 ? 13.485 6.750 -21.612 1.00 96.31 82 ILE A C 1
ATOM 654 O O . ILE A 1 82 ? 13.279 7.319 -22.682 1.00 96.31 82 ILE A O 1
ATOM 658 N N . THR A 1 83 ? 14.389 5.781 -21.487 1.00 95.75 83 THR A N 1
ATOM 659 C CA . THR A 1 83 ? 15.256 5.301 -22.573 1.00 95.75 83 THR A CA 1
ATOM 660 C C . THR A 1 83 ? 14.853 3.927 -23.096 1.00 95.75 83 THR A C 1
ATOM 662 O O . THR A 1 83 ? 15.120 3.620 -24.254 1.00 95.75 83 THR A O 1
ATOM 665 N N . SER A 1 84 ? 14.217 3.095 -22.270 1.00 94.38 84 SER A N 1
ATOM 666 C CA . SER A 1 84 ? 13.722 1.774 -22.668 1.00 94.38 84 SER A CA 1
ATOM 667 C C . SER A 1 84 ? 12.612 1.312 -21.734 1.00 94.38 84 SER A C 1
ATOM 669 O O . SER A 1 84 ? 12.610 1.658 -20.552 1.00 94.38 84 SER A O 1
ATOM 671 N N . VAL A 1 85 ? 11.700 0.498 -22.263 1.00 96.44 85 VAL A N 1
ATOM 672 C CA . VAL A 1 85 ? 10.621 -0.171 -21.529 1.00 96.44 85 VAL A CA 1
ATOM 673 C C . VAL A 1 85 ? 10.408 -1.571 -22.096 1.00 96.44 85 VAL A C 1
ATOM 675 O O . VAL A 1 85 ? 10.510 -1.767 -23.311 1.00 96.44 85 VAL A O 1
ATOM 678 N N . ASN A 1 86 ? 10.118 -2.550 -21.241 1.00 96.44 86 ASN A N 1
ATOM 679 C CA . ASN A 1 86 ? 9.731 -3.888 -21.688 1.00 96.44 86 ASN A CA 1
ATOM 680 C C . ASN A 1 86 ? 8.231 -3.978 -22.001 1.00 96.44 86 ASN A C 1
ATOM 682 O O . ASN A 1 86 ? 7.453 -3.087 -21.652 1.00 96.44 86 ASN A O 1
ATOM 686 N N . ARG A 1 87 ? 7.815 -5.096 -22.603 1.00 95.56 87 ARG A N 1
ATOM 687 C CA . ARG A 1 87 ? 6.400 -5.400 -22.835 1.00 95.56 87 ARG A CA 1
ATOM 688 C C . ARG A 1 87 ? 5.551 -5.371 -21.560 1.00 95.56 87 ARG A C 1
ATOM 690 O O . ARG A 1 87 ? 4.414 -4.912 -21.606 1.00 95.56 87 ARG A O 1
ATOM 697 N N . GLY A 1 88 ? 6.095 -5.822 -20.427 1.00 95.44 88 GLY A N 1
ATOM 698 C CA . GLY A 1 88 ? 5.409 -5.771 -19.131 1.00 95.44 88 GLY A CA 1
ATOM 699 C C . GLY A 1 88 ? 5.000 -4.350 -18.727 1.00 95.44 88 GLY A C 1
ATOM 700 O O . GLY A 1 88 ? 3.886 -4.143 -18.255 1.00 95.44 88 GLY A O 1
ATOM 701 N N . ALA A 1 89 ? 5.852 -3.354 -18.983 1.00 95.69 89 ALA A N 1
ATOM 702 C CA . ALA A 1 89 ? 5.537 -1.950 -18.733 1.00 95.69 89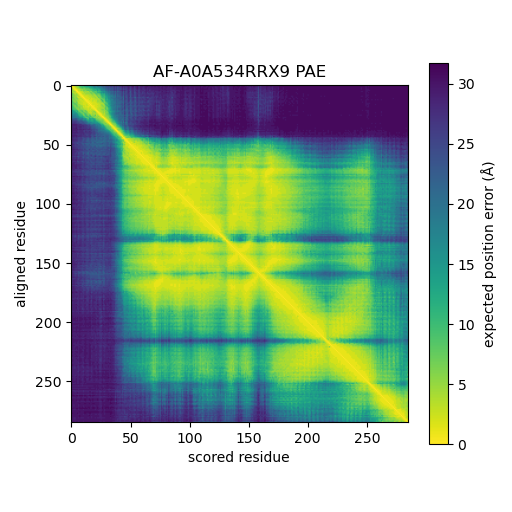 ALA A CA 1
ATOM 703 C C . ALA A 1 89 ? 4.401 -1.442 -19.629 1.00 95.69 89 ALA A C 1
ATOM 705 O O . ALA A 1 89 ? 3.471 -0.825 -19.118 1.00 95.69 89 ALA A O 1
ATOM 706 N N . GLU A 1 90 ? 4.426 -1.744 -20.931 1.00 95.31 90 GLU A N 1
ATOM 707 C CA . GLU A 1 90 ? 3.342 -1.349 -21.844 1.00 95.31 90 GLU A CA 1
ATOM 708 C C . GLU A 1 90 ? 1.992 -1.931 -21.417 1.00 95.31 90 GLU A C 1
ATOM 710 O O . GLU A 1 90 ? 0.982 -1.231 -21.412 1.00 95.31 90 GLU A O 1
ATOM 715 N N . LEU A 1 91 ? 1.978 -3.213 -21.036 1.00 94.75 91 LEU A N 1
ATOM 716 C CA . LEU A 1 91 ? 0.769 -3.895 -20.575 1.00 94.75 91 LEU A CA 1
ATOM 717 C C . LEU A 1 91 ? 0.256 -3.323 -19.250 1.00 94.75 91 LEU A C 1
ATOM 719 O O . LEU A 1 91 ? -0.952 -3.224 -19.067 1.00 94.75 91 LEU A O 1
ATOM 723 N N . MET A 1 92 ? 1.162 -2.941 -18.346 1.00 94.62 92 MET A N 1
ATOM 724 C CA . MET A 1 92 ? 0.811 -2.406 -17.032 1.00 94.62 92 MET A CA 1
ATOM 725 C C . MET A 1 92 ? 0.197 -1.006 -17.110 1.00 94.62 92 MET A C 1
ATOM 727 O O . MET A 1 92 ? -0.794 -0.755 -16.436 1.00 94.62 92 MET A O 1
ATOM 731 N N . VAL A 1 93 ? 0.778 -0.092 -17.899 1.00 94.19 93 VAL A N 1
ATOM 732 C CA . VAL A 1 93 ? 0.322 1.315 -17.939 1.00 94.19 93 VAL A CA 1
ATOM 733 C C . VAL A 1 93 ? -0.521 1.666 -19.171 1.00 94.19 93 VAL A C 1
ATOM 735 O O . VAL A 1 93 ? -1.059 2.769 -19.263 1.00 94.19 93 VAL A O 1
ATOM 738 N N . GLY A 1 94 ? -0.625 0.770 -20.154 1.00 94.56 94 GLY A N 1
ATOM 739 C CA . GLY A 1 94 ? -1.417 0.971 -21.375 1.00 94.56 94 GLY A CA 1
ATOM 740 C C . GLY A 1 94 ? -0.839 1.989 -22.368 1.00 94.56 94 GLY A C 1
ATOM 741 O O . GLY A 1 94 ? -1.462 2.282 -23.389 1.00 94.56 94 GLY A O 1
ATOM 742 N N . TRP A 1 95 ? 0.342 2.541 -22.088 1.00 95.38 95 TRP A N 1
ATOM 743 C CA . TRP A 1 95 ? 1.095 3.376 -23.020 1.00 95.38 95 TRP A CA 1
ATOM 744 C C . TRP A 1 95 ? 1.977 2.501 -23.907 1.00 95.38 95 TRP A C 1
ATOM 746 O O . TRP A 1 95 ? 2.614 1.567 -23.420 1.00 95.38 95 TRP A O 1
ATOM 756 N N . SER A 1 96 ? 2.049 2.826 -25.197 1.00 96.12 96 SER A N 1
ATOM 757 C CA . SER A 1 96 ? 3.000 2.161 -26.091 1.00 96.12 96 SER A CA 1
ATOM 758 C C . SER A 1 96 ? 4.435 2.594 -25.791 1.00 96.12 96 SER A C 1
ATOM 760 O O . SER A 1 96 ? 4.687 3.702 -25.301 1.00 96.12 96 SER A O 1
ATOM 762 N N . ARG A 1 97 ? 5.397 1.734 -26.118 1.00 95.31 97 ARG A N 1
ATOM 763 C CA . ARG A 1 97 ? 6.828 2.031 -26.027 1.00 95.31 97 ARG A CA 1
ATOM 764 C C . ARG A 1 97 ? 7.184 3.338 -26.730 1.00 95.31 97 ARG A C 1
ATOM 766 O O . ARG A 1 97 ? 7.943 4.130 -26.175 1.00 95.31 97 ARG A O 1
ATOM 773 N N . GLU A 1 98 ? 6.636 3.575 -27.916 1.00 96.06 98 GLU A N 1
ATOM 774 C CA . GLU A 1 98 ? 6.895 4.772 -28.722 1.00 96.06 98 GLU A CA 1
ATOM 775 C C . GLU A 1 98 ? 6.403 6.050 -28.030 1.00 96.06 98 GLU A C 1
ATOM 777 O O . GLU A 1 98 ? 7.014 7.107 -28.171 1.00 96.06 98 GLU A O 1
ATOM 782 N N . GLU A 1 99 ? 5.327 5.957 -27.247 1.00 95.50 99 GLU A N 1
ATOM 783 C CA . GLU A 1 99 ? 4.780 7.076 -26.473 1.00 95.50 99 GLU A CA 1
ATOM 784 C C . GLU A 1 99 ? 5.508 7.317 -25.146 1.00 95.50 99 GLU A C 1
ATOM 786 O O . GLU A 1 99 ? 5.366 8.401 -24.567 1.00 95.50 99 GLU A O 1
ATOM 791 N N . LEU A 1 100 ? 6.227 6.309 -24.643 1.00 95.25 100 LEU A N 1
ATOM 792 C CA . LEU A 1 100 ? 6.976 6.364 -23.388 1.00 95.25 100 LEU A CA 1
ATOM 793 C C . LEU A 1 100 ? 8.421 6.809 -23.602 1.00 95.25 100 LEU A C 1
ATOM 795 O O . LEU A 1 100 ? 8.922 7.633 -22.839 1.00 95.25 100 LEU A O 1
ATOM 799 N N . ILE A 1 101 ? 9.102 6.285 -24.624 1.00 96.38 101 ILE A N 1
ATOM 800 C CA . ILE A 1 101 ? 10.504 6.618 -24.890 1.00 96.38 101 ILE A CA 1
ATOM 801 C C . ILE A 1 101 ? 10.648 8.121 -25.169 1.00 96.38 101 ILE A C 1
ATOM 803 O O . ILE A 1 101 ? 9.886 8.722 -25.923 1.00 96.38 101 ILE A O 1
ATOM 807 N N . GLY A 1 102 ? 11.644 8.741 -24.536 1.00 94.94 102 GLY A N 1
ATOM 808 C CA . GLY A 1 102 ? 11.913 10.175 -24.637 1.00 94.94 102 GLY A CA 1
ATOM 809 C C . GLY A 1 102 ? 11.018 11.053 -23.758 1.00 94.94 102 GLY A C 1
ATOM 810 O O . GLY A 1 102 ? 11.267 12.252 -23.660 1.00 94.94 102 GLY A O 1
ATOM 811 N N . GLN A 1 103 ? 10.012 10.486 -23.087 1.00 96.19 103 GLN A N 1
ATOM 812 C CA . GLN A 1 103 ? 9.198 11.211 -22.112 1.00 96.19 103 GLN A CA 1
ATOM 813 C C . GLN A 1 103 ? 9.813 11.151 -20.715 1.00 96.19 103 GLN A C 1
ATOM 815 O O . GLN A 1 103 ? 10.587 10.250 -20.387 1.00 96.19 103 GLN A O 1
ATOM 820 N N . HIS A 1 104 ? 9.428 12.101 -19.868 1.00 94.81 104 HIS A N 1
ATOM 821 C CA . HIS A 1 104 ? 9.799 12.082 -18.460 1.00 94.81 104 HIS A CA 1
ATOM 822 C C . HIS A 1 104 ? 8.980 11.030 -17.692 1.00 94.81 104 HIS A C 1
ATOM 824 O O . HIS A 1 104 ? 7.764 10.938 -17.880 1.00 94.81 104 HIS A O 1
ATOM 830 N N . VAL A 1 105 ? 9.612 10.286 -16.777 1.00 90.69 105 VAL A N 1
ATOM 831 C CA . VAL A 1 105 ? 8.961 9.254 -15.935 1.00 90.69 105 VAL A CA 1
ATOM 832 C C . VAL A 1 105 ? 7.774 9.781 -15.123 1.00 90.69 105 VAL A C 1
ATOM 834 O O . VAL A 1 105 ? 6.871 9.026 -14.780 1.00 90.69 105 VAL A O 1
ATOM 837 N N . HIS A 1 106 ? 7.728 11.088 -14.856 1.00 91.88 106 HIS A N 1
ATOM 838 C CA . HIS A 1 106 ? 6.603 11.733 -14.166 1.00 91.88 106 HIS A CA 1
ATOM 839 C C . HIS A 1 106 ? 5.286 11.666 -14.946 1.00 91.88 106 HIS A C 1
ATOM 841 O O . HIS A 1 106 ? 4.227 11.761 -14.337 1.00 91.88 106 HIS A O 1
ATOM 847 N N . LYS A 1 107 ? 5.327 11.462 -16.271 1.00 91.31 107 LYS A N 1
ATOM 848 C CA . LYS A 1 107 ? 4.124 11.316 -17.107 1.00 91.31 107 LYS A CA 1
ATOM 849 C C . LYS A 1 107 ? 3.240 10.145 -16.669 1.00 91.31 107 LYS A C 1
ATOM 851 O O . LYS A 1 107 ? 2.030 10.195 -16.855 1.00 91.31 107 LYS A O 1
ATOM 856 N N . VAL A 1 108 ? 3.847 9.101 -16.108 1.00 92.50 108 VAL A N 1
ATOM 857 C CA . VAL A 1 108 ? 3.175 7.850 -15.727 1.00 92.50 108 VAL A CA 1
ATOM 858 C C . VAL A 1 108 ? 3.094 7.668 -14.215 1.00 92.50 108 VAL A C 1
ATOM 860 O O . VAL A 1 108 ? 2.918 6.549 -13.755 1.00 92.50 108 VAL A O 1
ATOM 863 N N . ALA A 1 109 ? 3.237 8.731 -13.424 1.00 93.44 109 ALA A N 1
ATOM 864 C CA . ALA A 1 109 ? 3.235 8.651 -11.966 1.00 93.44 109 ALA A CA 1
ATOM 865 C C . ALA A 1 109 ? 2.347 9.737 -11.351 1.00 93.44 109 ALA A C 1
ATOM 867 O O . ALA A 1 109 ? 2.244 10.848 -11.871 1.00 93.44 109 ALA A O 1
ATOM 868 N N . THR A 1 110 ? 1.721 9.435 -10.213 1.00 92.94 110 THR A N 1
ATOM 869 C CA . THR A 1 110 ? 0.956 10.446 -9.467 1.00 92.94 110 THR A CA 1
ATOM 870 C C . THR A 1 110 ? 1.884 11.523 -8.884 1.00 92.94 110 THR A C 1
ATOM 872 O O . THR A 1 110 ? 3.046 11.227 -8.594 1.00 92.94 110 THR A O 1
ATOM 875 N N . PRO A 1 111 ? 1.402 12.755 -8.619 1.00 92.50 111 PRO A N 1
ATOM 876 C CA . PRO A 1 111 ? 2.234 13.816 -8.035 1.00 92.50 111 PRO A CA 1
ATOM 877 C C . PRO A 1 111 ? 2.927 13.418 -6.721 1.00 92.50 111 PRO A C 1
ATOM 879 O O . PRO A 1 111 ? 4.080 13.777 -6.487 1.00 92.50 111 PRO A O 1
ATOM 882 N N . ALA A 1 112 ? 2.254 12.628 -5.878 1.00 91.38 112 ALA A N 1
ATOM 883 C CA . ALA A 1 112 ? 2.837 12.098 -4.646 1.00 91.38 112 ALA A CA 1
ATOM 884 C C . ALA A 1 112 ? 3.986 11.110 -4.928 1.00 91.38 112 ALA A C 1
ATOM 886 O O . ALA A 1 112 ? 5.042 11.181 -4.296 1.00 91.38 112 ALA A O 1
ATOM 887 N N . SER A 1 113 ? 3.807 10.227 -5.915 1.00 92.31 113 SER A N 1
ATOM 888 C CA . SER A 1 113 ? 4.830 9.261 -6.336 1.00 92.31 113 SER A CA 1
ATOM 889 C C . SER A 1 113 ? 6.025 9.938 -7.002 1.00 92.31 113 SER A C 1
ATOM 891 O O . SER A 1 113 ? 7.161 9.519 -6.786 1.00 92.31 113 SER A O 1
ATOM 893 N N . VAL A 1 114 ? 5.780 11.010 -7.760 1.00 91.56 114 VAL A N 1
ATOM 894 C CA . VAL A 1 114 ? 6.812 11.880 -8.339 1.00 91.56 114 VAL A CA 1
ATOM 895 C C . VAL A 1 114 ? 7.691 12.476 -7.243 1.00 91.56 114 VAL A C 1
ATOM 897 O O . VAL A 1 114 ? 8.903 12.274 -7.256 1.00 91.56 114 VAL A O 1
ATOM 900 N N . ALA A 1 115 ? 7.088 13.121 -6.240 1.00 90.19 115 ALA A N 1
ATOM 901 C CA . ALA A 1 115 ? 7.835 13.719 -5.134 1.00 90.19 115 ALA A CA 1
ATOM 902 C C . ALA A 1 115 ? 8.678 12.680 -4.371 1.00 90.19 115 ALA A C 1
ATOM 904 O O . ALA A 1 115 ? 9.834 12.937 -4.023 1.00 90.19 115 ALA A O 1
ATOM 905 N N . LEU A 1 116 ? 8.123 11.483 -4.148 1.00 88.94 116 LEU A N 1
ATOM 906 C CA . LEU A 1 116 ? 8.832 10.382 -3.499 1.00 88.94 116 LEU A CA 1
ATOM 907 C C . LEU A 1 116 ? 10.009 9.867 -4.344 1.00 88.94 116 LEU A C 1
ATOM 909 O O . LEU A 1 116 ? 11.083 9.593 -3.800 1.00 88.94 116 LEU A O 1
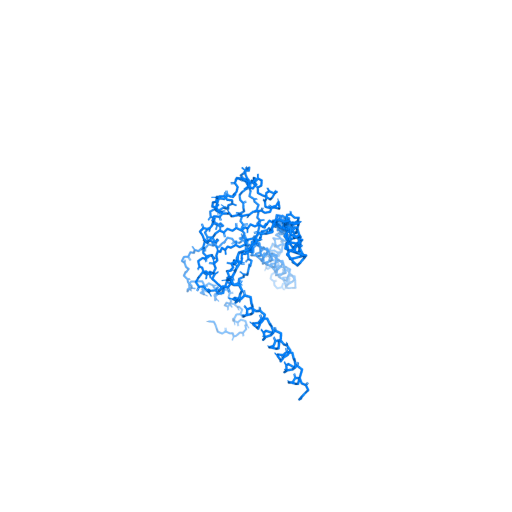ATOM 913 N N . ALA A 1 117 ? 9.818 9.724 -5.656 1.00 86.56 117 ALA A N 1
ATOM 914 C CA . ALA A 1 117 ? 10.857 9.277 -6.577 1.00 86.56 117 ALA A CA 1
ATOM 915 C C . ALA A 1 117 ? 12.004 10.294 -6.675 1.00 86.56 117 ALA A C 1
ATOM 917 O O . ALA A 1 117 ? 13.166 9.895 -6.593 1.00 86.56 117 ALA A O 1
ATOM 918 N N . ASP A 1 118 ? 11.690 11.587 -6.762 1.00 87.75 118 ASP A N 1
ATOM 919 C CA . ASP A 1 118 ? 12.680 12.665 -6.856 1.00 87.75 118 ASP A CA 1
ATOM 920 C C . ASP A 1 118 ? 13.515 12.785 -5.575 1.00 87.75 118 ASP A C 1
ATOM 922 O O . ASP A 1 118 ? 14.742 12.901 -5.627 1.00 87.75 118 ASP A O 1
ATOM 926 N N . GLU A 1 119 ? 12.872 12.691 -4.407 1.00 88.06 119 GLU A N 1
ATOM 927 C CA . GLU A 1 119 ? 13.566 12.657 -3.116 1.00 88.06 119 GLU A CA 1
ATOM 928 C C . GLU A 1 119 ? 14.522 11.460 -3.032 1.00 88.06 119 GLU A C 1
ATOM 930 O O . GLU A 1 119 ? 15.681 11.594 -2.625 1.00 88.06 119 GLU A O 1
ATOM 935 N N . ARG A 1 120 ? 14.064 10.281 -3.466 1.00 86.81 120 ARG A N 1
ATOM 936 C CA . ARG A 1 120 ? 14.883 9.062 -3.483 1.00 86.81 120 ARG A CA 1
ATOM 937 C C . ARG A 1 120 ? 16.048 9.165 -4.456 1.00 86.81 120 ARG A C 1
ATOM 939 O O . ARG A 1 120 ? 17.155 8.765 -4.095 1.00 86.81 120 ARG A O 1
ATOM 946 N N . ALA A 1 121 ? 15.822 9.698 -5.653 1.00 83.06 121 ALA A N 1
ATOM 947 C CA . ALA A 1 121 ? 16.869 9.925 -6.640 1.00 83.06 121 ALA A CA 1
ATOM 948 C C . ALA A 1 121 ? 17.934 10.883 -6.089 1.00 83.06 121 ALA A C 1
ATOM 950 O O . ALA A 1 121 ? 19.126 10.582 -6.169 1.00 83.06 121 ALA A O 1
ATOM 951 N N . ARG A 1 122 ? 17.515 11.974 -5.435 1.00 85.25 122 ARG A N 1
ATOM 952 C CA . ARG A 1 122 ? 18.421 12.945 -4.805 1.00 85.25 122 ARG A CA 1
ATOM 953 C C . ARG A 1 122 ? 19.296 12.305 -3.726 1.00 85.25 122 ARG A C 1
ATOM 955 O O . ARG A 1 122 ? 20.518 12.423 -3.795 1.00 85.25 122 ARG A O 1
ATOM 962 N N . ARG A 1 123 ? 18.698 11.580 -2.774 1.00 84.50 123 ARG A N 1
ATOM 963 C CA . ARG A 1 123 ? 19.443 10.877 -1.707 1.00 84.50 123 ARG A CA 1
ATOM 964 C C . ARG A 1 123 ? 20.385 9.816 -2.264 1.00 84.50 123 ARG A C 1
ATOM 966 O O . ARG A 1 123 ? 21.519 9.681 -1.813 1.00 84.50 123 ARG A O 1
ATOM 973 N N . PHE A 1 124 ? 19.937 9.085 -3.283 1.00 80.31 124 PHE A N 1
ATOM 974 C CA . PHE A 1 124 ? 20.765 8.086 -3.948 1.00 80.31 124 PHE A CA 1
ATOM 975 C C . PHE A 1 124 ? 21.995 8.719 -4.618 1.00 80.31 124 PHE A C 1
ATOM 977 O O . PHE A 1 124 ? 23.106 8.206 -4.472 1.00 80.31 124 PHE A O 1
ATOM 984 N N . LEU A 1 125 ? 21.816 9.835 -5.335 1.00 79.56 125 LEU A N 1
ATOM 985 C CA . LEU A 1 125 ? 22.913 10.573 -5.972 1.00 79.56 125 LEU A CA 1
ATOM 986 C C . LEU A 1 125 ? 23.869 11.200 -4.948 1.00 79.56 125 LEU A C 1
ATOM 988 O O . LEU A 1 125 ? 25.064 11.288 -5.218 1.00 79.56 125 LEU A O 1
ATOM 992 N N . ALA A 1 126 ? 23.372 11.548 -3.759 1.00 83.06 126 ALA A N 1
ATOM 993 C CA . ALA A 1 126 ? 24.185 11.982 -2.623 1.00 83.06 126 ALA A CA 1
ATOM 994 C C . ALA A 1 126 ? 24.975 10.837 -1.947 1.00 83.06 126 ALA A C 1
ATOM 996 O O . ALA A 1 126 ? 25.752 11.083 -1.027 1.00 83.06 126 ALA A O 1
ATOM 997 N N . GLY A 1 127 ? 24.810 9.586 -2.396 1.00 76.50 127 GLY A N 1
ATOM 998 C CA . GLY A 1 127 ? 25.506 8.422 -1.842 1.00 76.50 127 GLY A CA 1
ATOM 999 C C . GLY A 1 127 ? 24.901 7.891 -0.540 1.00 76.50 127 GLY A C 1
ATOM 1000 O O . GLY A 1 127 ? 25.519 7.061 0.130 1.00 76.50 127 GLY A O 1
ATOM 1001 N N . GLU A 1 128 ? 23.697 8.335 -0.176 1.00 78.38 128 GLU A N 1
ATOM 1002 C CA . GLU A 1 128 ? 23.013 7.870 1.026 1.00 78.38 128 GLU A CA 1
ATOM 1003 C C . GLU A 1 128 ? 22.489 6.438 0.859 1.00 78.38 128 GLU A C 1
ATOM 1005 O O . GLU A 1 128 ? 21.997 6.026 -0.198 1.00 78.38 128 GLU A O 1
ATOM 1010 N N . LYS A 1 129 ? 22.542 5.659 1.946 1.00 66.50 129 LYS A N 1
ATOM 1011 C CA . LYS A 1 129 ? 21.873 4.356 2.003 1.00 66.50 129 LYS A CA 1
ATOM 1012 C C . LYS A 1 129 ? 20.382 4.574 2.229 1.00 66.50 129 LYS A C 1
ATOM 1014 O O . LYS A 1 129 ? 19.966 4.944 3.324 1.00 66.50 129 LYS A O 1
ATOM 1019 N N . LEU A 1 130 ? 19.578 4.306 1.204 1.00 66.19 130 LEU A N 1
ATOM 1020 C CA . LEU A 1 130 ? 18.124 4.314 1.338 1.00 66.19 130 LEU A CA 1
ATOM 1021 C C . LEU A 1 130 ? 17.673 3.221 2.331 1.00 66.19 130 LEU A C 1
ATOM 1023 O O . LEU A 1 130 ? 18.171 2.095 2.253 1.00 66.19 130 LEU A O 1
ATOM 1027 N N . PRO A 1 131 ? 16.720 3.522 3.234 1.00 58.78 131 PRO A N 1
ATOM 1028 C CA . PRO A 1 131 ? 16.284 2.602 4.289 1.00 58.78 131 PRO A CA 1
ATOM 1029 C C . PRO A 1 131 ? 15.617 1.326 3.754 1.00 58.78 131 PRO A C 1
ATOM 1031 O O . PRO A 1 131 ? 15.683 0.284 4.397 1.00 58.78 131 PRO A O 1
ATOM 1034 N N . SER A 1 132 ? 15.028 1.378 2.555 1.00 65.12 132 SER A N 1
ATOM 1035 C CA . SER A 1 132 ? 14.566 0.198 1.825 1.00 65.12 132 SER A CA 1
ATOM 1036 C C . SER A 1 132 ? 14.912 0.315 0.345 1.00 65.12 132 SER A C 1
ATOM 1038 O O . SER A 1 132 ? 14.793 1.388 -0.254 1.00 65.12 132 SER A O 1
ATOM 1040 N N . SER A 1 133 ? 15.306 -0.812 -0.258 1.00 73.31 133 SER A N 1
ATOM 1041 C CA . SER A 1 133 ? 15.542 -0.894 -1.704 1.00 73.31 133 SER A CA 1
ATOM 1042 C C . SER A 1 133 ? 14.250 -0.865 -2.528 1.00 73.31 133 SER A C 1
ATOM 1044 O O . SER A 1 133 ? 14.324 -0.674 -3.739 1.00 73.31 133 SER A O 1
ATOM 1046 N N . THR A 1 134 ? 13.092 -1.033 -1.882 1.00 86.19 134 THR A N 1
ATOM 1047 C CA . THR A 1 134 ? 11.759 -1.009 -2.499 1.00 86.19 134 THR A CA 1
ATOM 1048 C C . THR A 1 134 ? 10.880 0.087 -1.893 1.00 86.19 134 THR A C 1
ATOM 1050 O O . THR A 1 134 ? 11.180 0.629 -0.820 1.00 86.19 134 THR A O 1
ATOM 1053 N N . PHE A 1 135 ? 9.825 0.466 -2.613 1.00 90.06 135 PHE A N 1
ATOM 1054 C CA . PHE A 1 135 ? 8.787 1.388 -2.155 1.00 90.06 135 PHE A CA 1
ATOM 1055 C C . PHE A 1 135 ? 7.501 1.233 -2.930 1.00 90.06 135 PHE A C 1
ATOM 1057 O O . PHE A 1 135 ? 7.532 0.790 -4.069 1.00 90.06 135 PHE A O 1
ATOM 1064 N N . GLU A 1 136 ? 6.391 1.640 -2.332 1.00 93.56 136 GLU A N 1
ATOM 1065 C CA . GLU A 1 136 ? 5.139 1.743 -3.062 1.00 93.56 136 GLU A CA 1
ATOM 1066 C C . GLU A 1 136 ? 5.062 3.070 -3.816 1.00 93.56 136 GLU A C 1
ATOM 1068 O O . GLU A 1 136 ? 5.473 4.117 -3.307 1.00 93.56 136 GLU A O 1
ATOM 1073 N N . ALA A 1 137 ? 4.548 3.002 -5.034 1.00 94.31 137 ALA A N 1
ATOM 1074 C CA . ALA A 1 137 ? 4.239 4.134 -5.886 1.00 94.31 137 ALA A CA 1
ATOM 1075 C C . ALA A 1 137 ? 2.946 3.835 -6.644 1.00 94.31 137 ALA A C 1
ATOM 1077 O O . ALA A 1 137 ? 2.537 2.684 -6.769 1.00 94.31 137 ALA A O 1
ATOM 1078 N N . ASP A 1 138 ? 2.338 4.875 -7.182 1.00 96.12 138 ASP A N 1
ATOM 1079 C CA . ASP A 1 138 ? 1.122 4.788 -7.972 1.00 96.12 138 ASP A CA 1
ATOM 1080 C C . ASP A 1 138 ? 1.427 5.262 -9.391 1.00 96.12 138 ASP A C 1
ATOM 1082 O O . ASP A 1 138 ? 1.823 6.418 -9.607 1.00 96.12 138 ASP A O 1
ATOM 1086 N N . LEU A 1 139 ? 1.262 4.353 -10.352 1.00 95.81 139 LEU A N 1
ATOM 1087 C CA . LEU A 1 139 ? 1.424 4.653 -11.767 1.00 95.81 139 LEU A CA 1
ATOM 1088 C C . LEU A 1 139 ? 0.091 5.064 -12.380 1.00 95.81 139 LEU A C 1
ATOM 1090 O O . LEU A 1 139 ? -0.948 4.494 -12.059 1.00 95.81 139 LEU A O 1
ATOM 1094 N N . VAL A 1 140 ? 0.136 6.044 -13.277 1.00 96.12 140 VAL A N 1
ATOM 1095 C CA . VAL A 1 140 ? -1.033 6.546 -14.004 1.00 96.12 140 VAL A CA 1
ATOM 1096 C C . VAL A 1 140 ? -1.049 5.933 -15.398 1.00 96.12 140 VAL A C 1
ATOM 1098 O O . VAL A 1 140 ? -0.129 6.133 -16.199 1.00 96.12 140 VAL A O 1
ATOM 1101 N N . CYS A 1 141 ? -2.106 5.182 -15.681 1.00 95.81 141 CYS A N 1
ATOM 1102 C CA . CYS A 1 141 ? -2.325 4.539 -16.963 1.00 95.81 141 CYS A CA 1
ATOM 1103 C C . CYS A 1 141 ? -2.825 5.536 -18.011 1.00 95.81 141 CYS A C 1
ATOM 1105 O O . CYS A 1 141 ? -3.293 6.632 -17.697 1.00 95.81 141 CYS A O 1
ATOM 1107 N N . LYS A 1 142 ? -2.751 5.145 -19.285 1.00 94.50 142 LYS A N 1
ATOM 1108 C CA . LYS A 1 142 ? -3.200 5.977 -20.413 1.00 94.50 142 LYS A CA 1
ATOM 1109 C C . LYS A 1 142 ? -4.688 6.335 -20.351 1.00 94.50 142 LYS A C 1
ATOM 1111 O O . LYS A 1 142 ? -5.075 7.410 -20.796 1.00 94.50 142 LYS A O 1
ATOM 1116 N N . ASP A 1 143 ? -5.506 5.449 -19.793 1.00 93.94 143 ASP A N 1
ATOM 1117 C CA . ASP A 1 143 ? -6.942 5.654 -19.575 1.00 93.94 143 ASP A CA 1
ATOM 1118 C C . ASP A 1 143 ? -7.260 6.490 -18.316 1.00 93.94 143 ASP A C 1
ATOM 1120 O O . ASP A 1 143 ? -8.426 6.754 -18.030 1.00 93.94 143 ASP A O 1
ATOM 1124 N N . GLY A 1 144 ? -6.236 6.918 -17.567 1.00 92.94 144 GLY A N 1
ATOM 1125 C CA . GLY A 1 144 ? -6.364 7.676 -16.322 1.00 92.94 144 GLY A CA 1
ATOM 1126 C C . GLY A 1 144 ? -6.537 6.818 -15.065 1.00 92.94 144 GLY A C 1
ATOM 1127 O O . GLY A 1 144 ? -6.561 7.370 -13.963 1.00 92.94 144 GLY A O 1
ATOM 1128 N N . SER A 1 145 ? -6.633 5.491 -15.193 1.00 94.75 145 SER A N 1
ATOM 1129 C CA . SER A 1 145 ? -6.648 4.592 -14.036 1.00 94.75 145 SER A CA 1
ATOM 1130 C C . SER A 1 145 ? -5.297 4.582 -13.314 1.00 94.75 145 SER A C 1
ATOM 1132 O O . SER A 1 145 ? -4.261 4.957 -13.870 1.00 94.75 145 SER A O 1
ATOM 1134 N N . VAL A 1 146 ? -5.306 4.173 -12.045 1.00 95.62 146 VAL A N 1
ATOM 1135 C CA . VAL A 1 146 ? -4.109 4.138 -11.203 1.00 95.62 146 VAL A CA 1
ATOM 1136 C C . VAL A 1 146 ? -3.788 2.702 -10.822 1.00 95.62 146 VAL A C 1
ATOM 1138 O O . VAL A 1 146 ? -4.628 2.011 -10.244 1.00 95.62 146 VAL A O 1
ATOM 1141 N N . VAL A 1 147 ? -2.559 2.277 -11.111 1.00 96.25 147 VAL A N 1
ATOM 1142 C CA . VAL A 1 147 ? -2.039 0.961 -10.734 1.00 96.25 147 VAL A CA 1
ATOM 1143 C C . VAL A 1 147 ? -1.030 1.138 -9.601 1.00 96.25 147 VAL A C 1
ATOM 1145 O O . VAL A 1 147 ? 0.013 1.770 -9.805 1.00 96.25 147 VAL A O 1
ATOM 1148 N N . PRO A 1 148 ? -1.305 0.596 -8.402 1.00 96.50 148 PRO A N 1
ATOM 1149 C CA . PRO A 1 148 ? -0.333 0.593 -7.327 1.00 96.50 148 PRO A CA 1
ATOM 1150 C C . PRO A 1 148 ? 0.782 -0.404 -7.641 1.00 96.50 148 PRO A C 1
ATOM 1152 O O . PRO A 1 148 ? 0.534 -1.572 -7.958 1.00 96.50 148 PRO A O 1
ATOM 1155 N N . VAL A 1 149 ? 2.024 0.042 -7.490 1.00 96.62 149 VAL A N 1
ATOM 1156 C CA . VAL A 1 149 ? 3.215 -0.763 -7.751 1.00 96.62 149 VAL A CA 1
ATOM 1157 C C . VAL A 1 149 ? 4.181 -0.749 -6.580 1.00 96.62 149 VAL A C 1
ATOM 1159 O O . VAL A 1 149 ? 4.361 0.256 -5.897 1.00 96.62 149 VAL A O 1
ATOM 1162 N N . GLU A 1 150 ? 4.872 -1.865 -6.388 1.00 96.06 150 GLU A N 1
ATOM 1163 C CA . GLU A 1 150 ? 6.102 -1.913 -5.612 1.00 96.06 150 GLU A CA 1
ATOM 1164 C C . GLU A 1 150 ? 7.281 -1.662 -6.562 1.00 96.06 150 GLU A C 1
ATOM 1166 O O . GLU A 1 150 ? 7.619 -2.487 -7.413 1.00 96.06 150 GLU A O 1
ATOM 1171 N N . ALA A 1 151 ? 7.887 -0.487 -6.437 1.00 94.19 151 ALA A N 1
ATOM 1172 C CA . ALA A 1 151 ? 8.990 -0.014 -7.249 1.00 94.19 151 ALA A CA 1
ATOM 1173 C C . ALA A 1 151 ? 10.344 -0.333 -6.607 1.00 94.19 151 ALA A C 1
ATOM 1175 O O . ALA A 1 151 ? 10.567 -0.161 -5.403 1.00 94.19 151 ALA A O 1
ATOM 1176 N N . ARG A 1 152 ? 11.296 -0.730 -7.448 1.00 91.19 152 ARG A N 1
ATOM 1177 C CA . ARG A 1 152 ? 12.704 -0.910 -7.110 1.00 91.19 152 ARG A CA 1
ATOM 1178 C C . ARG A 1 152 ? 13.566 -0.196 -8.135 1.00 91.19 152 ARG A C 1
ATOM 1180 O O . ARG A 1 152 ? 13.550 -0.559 -9.306 1.00 91.19 152 ARG A O 1
ATOM 1187 N N . THR A 1 153 ? 14.399 0.731 -7.674 1.00 88.25 153 THR A N 1
ATOM 1188 C CA . THR A 1 153 ? 15.287 1.499 -8.555 1.00 88.25 153 THR A CA 1
ATOM 1189 C C . THR A 1 153 ? 16.748 1.218 -8.238 1.00 88.25 153 THR A C 1
ATOM 1191 O O . THR A 1 153 ? 17.157 1.195 -7.075 1.00 88.25 153 THR A O 1
ATOM 1194 N N . ARG A 1 154 ? 17.555 1.000 -9.276 1.00 87.12 154 ARG A N 1
ATOM 1195 C CA . ARG A 1 154 ? 19.014 0.857 -9.184 1.00 87.12 154 ARG A CA 1
ATOM 1196 C C . ARG A 1 154 ? 19.683 1.773 -10.197 1.00 87.12 154 ARG A C 1
ATOM 1198 O O . ARG A 1 154 ? 19.183 1.918 -11.306 1.00 87.12 154 ARG A O 1
ATOM 1205 N N . ALA A 1 155 ? 20.827 2.354 -9.850 1.00 87.12 155 ALA A N 1
ATOM 1206 C CA . ALA A 1 155 ? 21.613 3.083 -10.838 1.00 87.12 155 ALA A CA 1
ATOM 1207 C C . ALA A 1 155 ? 22.328 2.132 -11.793 1.00 87.12 155 ALA A C 1
ATOM 1209 O O . ALA A 1 155 ? 22.952 1.151 -11.376 1.00 87.12 155 ALA A O 1
ATOM 1210 N N . ILE A 1 156 ? 22.276 2.489 -13.067 1.00 88.19 156 ILE A N 1
ATOM 1211 C CA . ILE A 1 156 ? 23.127 1.943 -14.110 1.00 88.19 156 ILE A CA 1
ATOM 1212 C C . ILE A 1 156 ? 24.441 2.717 -14.037 1.00 88.19 156 ILE A C 1
ATOM 1214 O O . ILE A 1 156 ? 24.437 3.948 -13.972 1.00 88.19 156 ILE A O 1
ATOM 1218 N N . ARG A 1 157 ? 25.561 1.997 -13.999 1.00 86.62 157 ARG A N 1
ATOM 1219 C CA . ARG A 1 157 ? 26.902 2.575 -13.880 1.00 86.62 157 ARG A CA 1
ATOM 1220 C C . ARG A 1 157 ? 27.749 2.191 -15.082 1.00 86.62 157 ARG A C 1
ATOM 1222 O O . ARG A 1 157 ? 27.594 1.091 -15.612 1.00 86.62 157 ARG A O 1
ATOM 1229 N N . ASP A 1 158 ? 28.625 3.093 -15.497 1.00 89.12 158 ASP A N 1
ATOM 1230 C CA . ASP A 1 158 ? 29.637 2.799 -16.508 1.00 89.12 158 ASP A CA 1
ATOM 1231 C C . ASP A 1 158 ? 30.791 1.947 -15.940 1.00 89.12 158 ASP A C 1
ATOM 1233 O O . ASP A 1 158 ? 30.786 1.525 -14.779 1.00 89.12 158 ASP A O 1
ATOM 1237 N N . LYS A 1 159 ? 31.797 1.675 -16.781 1.00 88.75 159 LYS A N 1
ATOM 1238 C CA . LYS A 1 159 ? 32.986 0.883 -16.420 1.00 88.75 159 LYS A CA 1
ATOM 1239 C C . LYS A 1 159 ? 33.852 1.548 -15.343 1.00 88.75 159 LYS A C 1
ATOM 1241 O O . LYS A 1 159 ? 34.637 0.857 -14.700 1.00 88.75 159 LYS A O 1
ATOM 1246 N N . GLU A 1 160 ? 33.703 2.854 -15.151 1.00 87.81 160 GLU A N 1
ATOM 1247 C CA . GLU A 1 160 ? 34.418 3.661 -14.159 1.00 87.81 160 GLU A CA 1
ATOM 1248 C C . GLU A 1 160 ? 33.613 3.801 -12.852 1.00 87.81 160 GLU A C 1
ATOM 1250 O O . GLU A 1 160 ? 34.098 4.363 -11.871 1.00 87.81 160 GLU A O 1
ATOM 1255 N N . GLY A 1 161 ? 32.395 3.244 -12.802 1.00 83.06 161 GLY A N 1
ATOM 1256 C CA . GLY A 1 161 ? 31.517 3.244 -11.632 1.00 83.06 161 GLY A CA 1
ATOM 1257 C C . GLY A 1 161 ? 30.630 4.487 -11.506 1.00 83.06 161 GLY A C 1
ATOM 1258 O O . GLY A 1 161 ? 29.861 4.593 -10.536 1.00 83.06 161 GLY A O 1
ATOM 1259 N N . LYS A 1 162 ? 30.679 5.411 -12.471 1.00 86.81 162 LYS A N 1
ATOM 1260 C CA . LYS A 1 162 ? 29.870 6.632 -12.469 1.00 86.81 162 LYS A CA 1
ATOM 1261 C C . LYS A 1 162 ? 28.427 6.302 -12.872 1.00 86.81 162 LYS A C 1
ATOM 1263 O O . LYS A 1 162 ? 28.215 5.515 -13.795 1.00 86.81 162 LYS A O 1
ATOM 1268 N N . PRO A 1 163 ? 27.410 6.845 -12.175 1.00 87.38 163 PRO A N 1
ATOM 1269 C CA . PRO A 1 163 ? 26.019 6.632 -12.554 1.00 87.38 163 PRO A CA 1
ATOM 1270 C C . PRO A 1 163 ? 25.734 7.315 -13.899 1.00 87.38 163 PRO A C 1
ATOM 1272 O O . PRO A 1 163 ? 26.057 8.485 -14.080 1.00 87.38 163 PRO A O 1
ATOM 1275 N N . VAL A 1 164 ? 25.129 6.576 -14.828 1.00 90.12 164 VAL A N 1
ATOM 1276 C CA . VAL A 1 164 ? 24.757 7.045 -16.179 1.00 90.12 164 VAL A CA 1
ATOM 1277 C C . VAL A 1 164 ? 23.246 7.013 -16.421 1.00 90.12 164 VAL A C 1
ATOM 1279 O O . VAL A 1 164 ? 22.760 7.510 -17.431 1.00 90.12 164 VAL A O 1
ATOM 1282 N N . GLY A 1 165 ? 22.490 6.443 -15.486 1.00 90.88 165 GLY A N 1
ATOM 1283 C CA . GLY A 1 165 ? 21.038 6.372 -15.534 1.00 90.88 165 GLY A CA 1
ATOM 1284 C C . GLY A 1 165 ? 20.500 5.478 -14.430 1.00 90.88 165 GLY A C 1
ATOM 1285 O O . GLY A 1 165 ? 21.227 5.069 -13.519 1.00 90.88 165 GLY A O 1
ATOM 1286 N N . PHE A 1 166 ? 19.230 5.129 -14.544 1.00 90.44 166 PHE A N 1
ATOM 1287 C CA . PHE A 1 166 ? 18.520 4.290 -13.596 1.00 90.44 166 PHE A CA 1
ATOM 1288 C C . PHE A 1 166 ? 17.768 3.174 -14.315 1.00 90.44 166 PHE A C 1
ATOM 1290 O O . PHE A 1 166 ? 17.320 3.323 -15.450 1.00 90.44 166 PHE A O 1
ATOM 1297 N N . GLN A 1 167 ? 17.622 2.051 -13.622 1.00 91.81 167 GLN A N 1
ATOM 1298 C CA . GLN A 1 167 ? 16.722 0.965 -13.966 1.00 91.81 167 GLN A CA 1
ATOM 1299 C C . GLN A 1 167 ? 15.669 0.858 -12.865 1.00 91.81 167 GLN A C 1
ATOM 1301 O O . GLN A 1 167 ? 16.015 0.652 -11.698 1.00 91.81 167 GLN A O 1
ATOM 1306 N N . GLY A 1 168 ? 14.406 0.992 -13.254 1.00 92.69 168 GLY A N 1
ATOM 1307 C CA . GLY A 1 168 ? 13.236 0.733 -12.428 1.00 92.69 168 GLY A CA 1
ATOM 1308 C C . GLY A 1 168 ? 12.642 -0.634 -12.753 1.00 92.69 168 GLY A C 1
ATOM 1309 O O . GLY A 1 168 ? 12.512 -0.999 -13.921 1.00 92.69 168 GLY A O 1
ATOM 1310 N N . ILE A 1 169 ? 12.293 -1.382 -11.713 1.00 94.75 169 ILE A N 1
ATOM 1311 C CA . ILE A 1 169 ? 11.437 -2.567 -11.787 1.00 94.75 169 ILE A CA 1
ATOM 1312 C C . ILE A 1 169 ? 10.193 -2.258 -10.964 1.00 94.75 169 ILE A C 1
ATOM 1314 O O . ILE A 1 169 ? 10.316 -1.853 -9.808 1.00 94.75 169 ILE A O 1
ATOM 1318 N N . TYR A 1 170 ? 9.023 -2.449 -11.554 1.00 96.12 170 TYR A N 1
ATOM 1319 C CA . TYR A 1 170 ? 7.734 -2.136 -10.959 1.00 96.12 170 TYR A CA 1
ATOM 1320 C C . TYR A 1 170 ? 6.890 -3.400 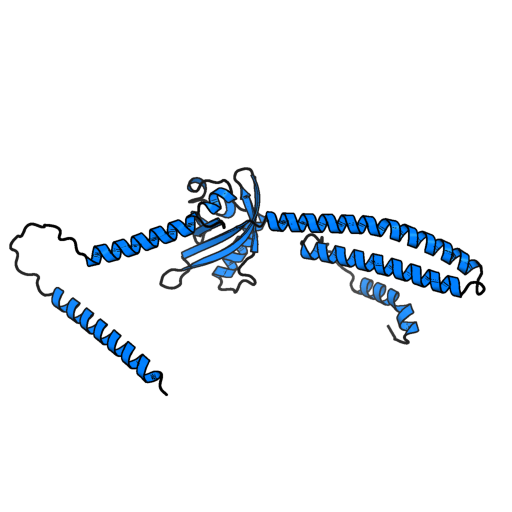-10.961 1.00 96.12 170 TYR A C 1
ATOM 1322 O O . TYR A 1 170 ? 6.599 -3.972 -12.014 1.00 96.12 170 TYR A O 1
ATOM 1330 N N . ARG A 1 171 ? 6.533 -3.855 -9.766 1.00 96.56 171 ARG A N 1
ATOM 1331 C CA . ARG A 1 171 ? 5.649 -4.997 -9.579 1.00 96.56 171 ARG A CA 1
ATOM 1332 C C . ARG A 1 171 ? 4.251 -4.502 -9.286 1.00 96.56 171 ARG A C 1
ATOM 1334 O O . ARG A 1 171 ? 4.074 -3.750 -8.334 1.00 96.56 171 ARG A O 1
ATOM 1341 N N . ASP A 1 172 ? 3.274 -4.966 -10.049 1.00 96.25 172 ASP A N 1
ATOM 1342 C CA . ASP A 1 172 ? 1.869 -4.714 -9.749 1.00 96.25 172 ASP A CA 1
ATOM 1343 C C . ASP A 1 172 ? 1.497 -5.360 -8.402 1.00 96.25 172 ASP A C 1
ATOM 1345 O O . ASP A 1 172 ? 1.685 -6.563 -8.192 1.00 96.25 172 ASP A O 1
ATOM 1349 N N . ILE A 1 173 ? 0.992 -4.545 -7.476 1.00 95.81 173 ILE A N 1
ATOM 1350 C CA . ILE A 1 173 ? 0.522 -4.983 -6.155 1.00 95.81 173 ILE A CA 1
ATOM 1351 C C . ILE A 1 173 ? -0.992 -4.802 -5.989 1.00 95.81 173 ILE A C 1
ATOM 1353 O O . ILE A 1 173 ? -1.501 -4.885 -4.871 1.00 95.81 173 ILE A O 1
ATOM 1357 N N . SER A 1 174 ? -1.733 -4.615 -7.084 1.00 94.19 174 SER A N 1
ATOM 1358 C CA . SER A 1 174 ? -3.193 -4.457 -7.096 1.00 94.19 174 SER A CA 1
ATOM 1359 C C . SER A 1 174 ? -3.896 -5.620 -6.407 1.00 94.19 174 SER A C 1
ATOM 1361 O O . SER A 1 174 ? -4.743 -5.399 -5.544 1.00 94.19 174 SER A O 1
ATOM 1363 N N . ALA A 1 175 ? -3.501 -6.860 -6.716 1.00 93.94 175 ALA A N 1
ATOM 1364 C CA . ALA A 1 175 ? -4.068 -8.055 -6.091 1.00 93.94 175 ALA A CA 1
ATOM 1365 C C . ALA A 1 175 ? -3.790 -8.107 -4.577 1.00 93.94 175 ALA A C 1
ATOM 1367 O O . ALA A 1 175 ? -4.686 -8.422 -3.793 1.00 93.94 175 ALA A O 1
ATOM 1368 N N . ARG A 1 176 ? -2.568 -7.738 -4.157 1.00 92.31 176 ARG A N 1
ATOM 1369 C CA . ARG A 1 176 ? -2.187 -7.657 -2.738 1.00 92.31 176 ARG A CA 1
ATOM 1370 C C . ARG A 1 176 ? -3.044 -6.616 -2.013 1.00 92.31 176 ARG A C 1
ATOM 1372 O O . ARG A 1 176 ? -3.700 -6.956 -1.032 1.00 92.31 176 ARG A O 1
ATOM 1379 N N . LYS A 1 177 ? -3.125 -5.394 -2.552 1.00 89.38 177 LYS A N 1
ATOM 1380 C CA . LYS A 1 177 ? -3.924 -4.300 -1.977 1.00 89.38 177 LYS A CA 1
ATOM 1381 C C . LYS A 1 177 ? -5.426 -4.580 -1.987 1.00 89.38 177 LYS A C 1
ATOM 1383 O O . LYS A 1 177 ? -6.146 -4.103 -1.115 1.00 89.38 177 LYS A O 1
ATOM 1388 N N . ALA A 1 178 ? -5.938 -5.314 -2.974 1.00 89.81 178 ALA A N 1
ATOM 1389 C CA . ALA A 1 178 ? -7.337 -5.735 -2.998 1.00 89.81 178 ALA A CA 1
ATOM 1390 C C . ALA A 1 178 ? -7.636 -6.730 -1.867 1.00 89.81 178 ALA A C 1
ATOM 1392 O O . ALA A 1 178 ? -8.607 -6.547 -1.137 1.00 89.81 178 ALA A O 1
ATOM 1393 N N . LEU A 1 179 ? -6.765 -7.724 -1.665 1.00 90.19 179 LEU A N 1
ATOM 1394 C CA . LEU A 1 179 ? -6.907 -8.690 -0.576 1.00 90.19 179 LEU A CA 1
ATOM 1395 C C . LEU A 1 179 ? -6.791 -8.027 0.804 1.00 90.19 179 LEU A C 1
ATOM 1397 O O . LEU A 1 179 ? -7.555 -8.353 1.710 1.00 90.19 179 LEU A O 1
ATOM 1401 N N . GLU A 1 180 ? -5.854 -7.094 0.970 1.00 86.75 180 GLU A N 1
ATOM 1402 C CA . GLU A 1 180 ? -5.699 -6.315 2.204 1.00 86.75 180 GLU A CA 1
ATOM 1403 C C . GLU A 1 180 ? -6.949 -5.482 2.510 1.00 86.75 180 GLU A C 1
ATOM 1405 O O . GLU A 1 180 ? -7.444 -5.522 3.637 1.00 86.75 180 GLU A O 1
ATOM 1410 N N . ARG A 1 181 ? -7.521 -4.805 1.503 1.00 85.94 181 ARG A N 1
ATOM 1411 C CA . ARG A 1 181 ? -8.786 -4.067 1.651 1.00 85.94 181 ARG A CA 1
ATOM 1412 C C . ARG A 1 181 ? -9.947 -4.980 2.029 1.00 85.94 181 ARG A C 1
ATOM 1414 O O . ARG A 1 181 ? -10.639 -4.693 2.998 1.00 85.94 181 ARG A O 1
ATOM 1421 N N . GLN A 1 182 ? -10.106 -6.110 1.341 1.00 88.38 182 GLN A N 1
ATOM 1422 C CA . GLN A 1 182 ? -11.172 -7.066 1.644 1.00 88.38 182 GLN A CA 1
ATOM 1423 C C . GLN A 1 182 ? -11.056 -7.616 3.075 1.00 88.38 182 GLN A C 1
ATOM 1425 O O . GLN A 1 182 ? -12.061 -7.770 3.770 1.00 88.38 182 GLN A O 1
ATOM 1430 N N . ARG A 1 183 ? -9.830 -7.887 3.547 1.00 86.44 183 ARG A N 1
ATOM 1431 C CA . ARG A 1 183 ? -9.585 -8.280 4.943 1.00 86.44 183 ARG A CA 1
ATOM 1432 C C . ARG A 1 183 ? -9.978 -7.171 5.916 1.00 86.44 183 ARG A C 1
ATOM 1434 O O . ARG A 1 183 ? -10.660 -7.459 6.895 1.00 86.44 183 ARG A O 1
ATOM 1441 N N . ALA A 1 184 ? -9.583 -5.927 5.650 1.00 83.25 184 ALA A N 1
ATOM 1442 C CA . ALA A 1 184 ? -9.913 -4.790 6.507 1.00 83.25 184 ALA A CA 1
ATOM 1443 C C . ALA A 1 184 ? -11.431 -4.539 6.586 1.00 83.25 184 ALA A C 1
ATOM 1445 O O . ALA A 1 184 ? -11.970 -4.338 7.675 1.00 83.25 184 ALA A O 1
ATOM 1446 N N . GLU A 1 185 ? -12.134 -4.615 5.454 1.00 85.44 185 GLU A N 1
ATOM 1447 C CA . GLU A 1 185 ? -13.595 -4.485 5.384 1.00 85.44 185 GLU A CA 1
ATOM 1448 C C . GLU A 1 185 ? -14.299 -5.592 6.176 1.00 85.44 185 GLU A C 1
ATOM 1450 O O . GLU A 1 185 ? -15.175 -5.311 6.996 1.00 85.44 185 GLU A O 1
ATOM 1455 N N . PHE A 1 186 ? -13.863 -6.843 6.003 1.00 87.12 186 PHE A N 1
ATOM 1456 C CA . PHE A 1 186 ? -14.399 -7.981 6.746 1.00 87.12 186 PHE A CA 1
ATOM 1457 C C . PHE A 1 186 ? -14.213 -7.827 8.263 1.00 87.12 186 PHE A C 1
ATOM 1459 O O . PHE A 1 186 ? -15.153 -8.037 9.029 1.00 87.12 186 PHE A O 1
ATOM 1466 N N . LEU A 1 187 ? -13.025 -7.405 8.708 1.00 85.12 187 LEU A N 1
ATOM 1467 C CA . LEU A 1 187 ? -12.745 -7.156 10.126 1.00 85.12 187 LEU A CA 1
ATOM 1468 C C . LEU A 1 187 ? -13.590 -6.014 10.701 1.00 85.12 187 LEU A C 1
ATOM 1470 O O . LEU A 1 187 ? -14.073 -6.106 11.835 1.00 85.12 187 LEU A O 1
ATOM 1474 N N . SER A 1 188 ? -13.794 -4.952 9.920 1.00 85.00 188 SER A N 1
ATOM 1475 C CA . SER A 1 188 ? -14.660 -3.841 10.313 1.00 85.00 188 SER A CA 1
ATOM 1476 C C . SER A 1 188 ? -16.112 -4.295 10.485 1.00 85.00 188 SER A C 1
ATOM 1478 O O . SER A 1 188 ? -16.753 -3.913 11.464 1.00 85.00 188 SER A O 1
ATOM 1480 N N . MET A 1 189 ? -16.617 -5.134 9.575 1.00 87.38 189 MET A N 1
ATOM 1481 C CA . MET A 1 189 ? -17.964 -5.707 9.657 1.00 87.38 189 MET A CA 1
ATOM 1482 C C . MET A 1 189 ? -18.121 -6.597 10.896 1.00 87.38 189 MET A C 1
ATOM 1484 O O . MET A 1 189 ? -19.015 -6.364 11.706 1.00 87.38 189 MET A O 1
ATOM 1488 N N . LEU A 1 190 ? -17.199 -7.544 11.111 1.00 87.44 190 LEU A N 1
ATOM 1489 C CA . LEU A 1 190 ? -17.226 -8.422 12.287 1.00 87.44 190 LEU A CA 1
ATOM 1490 C C . LEU A 1 190 ? -17.220 -7.639 13.600 1.00 87.44 190 LEU A C 1
ATOM 1492 O O . LEU A 1 190 ? -17.907 -8.003 14.551 1.00 87.44 190 LEU A O 1
ATOM 1496 N N . THR A 1 191 ? -16.456 -6.548 13.660 1.00 86.62 191 THR A N 1
ATOM 1497 C CA . THR A 1 191 ? -16.420 -5.704 14.856 1.00 86.62 191 THR A CA 1
ATOM 1498 C C . THR A 1 191 ? -17.768 -5.058 15.133 1.00 86.62 191 THR A C 1
ATOM 1500 O O . THR A 1 191 ? -18.223 -5.078 16.275 1.00 86.62 191 THR A O 1
ATOM 1503 N N . HIS A 1 192 ? -18.416 -4.494 14.113 1.00 86.56 192 HIS A N 1
ATOM 1504 C CA . HIS A 1 192 ? -19.751 -3.922 14.266 1.00 86.56 192 HIS A CA 1
ATOM 1505 C C . HIS A 1 192 ? -20.743 -4.971 14.801 1.00 86.56 192 HIS A C 1
ATOM 1507 O O . HIS A 1 192 ? -21.456 -4.714 15.777 1.00 86.56 192 HIS A O 1
ATOM 1513 N N . ASP A 1 193 ? -20.716 -6.172 14.224 1.00 88.81 193 ASP A N 1
ATOM 1514 C CA . ASP A 1 193 ? -21.641 -7.255 14.560 1.00 88.81 193 ASP A CA 1
ATOM 1515 C C . ASP A 1 193 ? -21.414 -7.829 15.961 1.00 88.81 193 ASP A C 1
ATOM 1517 O O . ASP A 1 193 ? -22.366 -8.268 16.601 1.00 88.81 193 ASP A O 1
ATOM 1521 N N . VAL A 1 194 ? -20.182 -7.782 16.478 1.00 90.44 194 VAL A N 1
ATOM 1522 C CA . VAL A 1 194 ? -19.876 -8.163 17.866 1.00 90.44 194 VAL A CA 1
ATOM 1523 C C . VAL A 1 194 ? -20.176 -7.023 18.845 1.00 90.44 194 VAL A C 1
ATOM 1525 O O . VAL A 1 194 ? -20.650 -7.266 19.956 1.00 90.44 194 VAL A O 1
ATOM 1528 N N . LYS A 1 195 ? -19.954 -5.765 18.455 1.00 87.19 195 LYS A N 1
ATOM 1529 C CA . LYS A 1 195 ? -20.154 -4.607 19.339 1.00 87.19 195 LYS A CA 1
ATOM 1530 C C . LYS A 1 195 ? -21.623 -4.385 19.692 1.00 87.19 195 LYS A C 1
ATOM 1532 O O . LYS A 1 195 ? -21.928 -4.032 20.829 1.00 87.19 195 LYS A O 1
ATOM 1537 N N . SER A 1 196 ? -22.529 -4.630 18.747 1.00 91.12 196 SER A N 1
ATOM 1538 C CA . SER A 1 196 ? -23.972 -4.479 18.962 1.00 91.12 196 SER A CA 1
ATOM 1539 C C . SER A 1 196 ? -24.518 -5.362 20.107 1.00 91.12 196 SER A C 1
ATOM 1541 O O . SER A 1 196 ? -25.042 -4.806 21.079 1.00 91.12 196 SER A O 1
ATOM 1543 N N . PRO A 1 197 ? -24.339 -6.702 20.108 1.00 92.69 197 PRO A N 1
ATOM 1544 C CA . PRO A 1 197 ? -24.788 -7.547 21.214 1.00 92.69 197 PRO A CA 1
ATOM 1545 C C . PRO A 1 197 ? -24.029 -7.276 22.520 1.00 92.69 197 PRO A C 1
ATOM 1547 O O . PRO A 1 197 ? -24.638 -7.345 23.586 1.00 92.69 197 PRO A O 1
ATOM 1550 N N . LEU A 1 198 ? -22.741 -6.907 22.474 1.00 92.00 198 LEU A N 1
ATOM 1551 C CA . LEU A 1 198 ? -22.007 -6.494 23.680 1.00 92.00 198 LEU A CA 1
ATOM 1552 C C . LEU A 1 198 ? -22.605 -5.236 24.316 1.00 92.00 198 LEU A C 1
ATOM 1554 O O . LEU A 1 198 ? -22.710 -5.174 25.538 1.00 92.00 198 LEU A O 1
ATOM 1558 N N . GLY A 1 199 ? -23.044 -4.264 23.511 1.00 89.56 199 GLY A N 1
ATOM 1559 C CA . GLY A 1 199 ? -23.742 -3.074 24.000 1.00 89.56 199 GLY A CA 1
ATOM 1560 C C . GLY A 1 199 ? -25.058 -3.414 24.702 1.00 89.56 199 GLY A C 1
ATOM 1561 O O . GLY A 1 199 ? -25.365 -2.845 25.749 1.00 89.56 199 GLY A O 1
ATOM 1562 N N . VAL A 1 200 ? -25.800 -4.394 24.179 1.00 93.56 200 VAL A N 1
ATOM 1563 C CA . VAL A 1 200 ? -27.028 -4.902 24.811 1.00 93.56 200 VAL A CA 1
ATOM 1564 C C . VAL A 1 200 ? -26.721 -5.590 26.145 1.00 93.56 200 VAL A C 1
ATOM 1566 O O . VAL A 1 200 ? -27.358 -5.280 27.152 1.00 93.56 200 VAL A O 1
ATOM 1569 N N . ILE A 1 201 ? -25.725 -6.484 26.180 1.00 92.56 201 ILE A N 1
ATOM 1570 C CA . ILE A 1 201 ? -25.295 -7.169 27.412 1.00 92.56 201 ILE A CA 1
ATOM 1571 C C . ILE A 1 201 ? -24.827 -6.148 28.455 1.00 92.56 201 ILE A C 1
ATOM 1573 O O . ILE A 1 201 ? -25.215 -6.246 29.620 1.00 92.56 201 ILE A O 1
ATOM 1577 N N . LEU A 1 202 ? -24.043 -5.148 28.039 1.00 91.12 202 LEU A N 1
ATOM 1578 C CA . LEU A 1 202 ? -23.577 -4.073 28.910 1.00 91.12 202 LEU A CA 1
ATOM 1579 C C . LEU A 1 202 ? -24.758 -3.298 29.500 1.00 91.12 202 LEU A C 1
ATOM 1581 O O . LEU A 1 202 ? -24.853 -3.191 30.721 1.00 91.12 202 LEU A O 1
ATOM 1585 N N . GLY A 1 203 ? -25.695 -2.847 28.661 1.00 89.81 203 GLY A N 1
ATOM 1586 C CA . GLY A 1 203 ? -26.876 -2.107 29.106 1.00 89.81 203 GLY A CA 1
ATOM 1587 C C . GLY A 1 203 ? -27.728 -2.895 30.105 1.00 89.81 203 GLY A C 1
ATOM 1588 O O . GLY A 1 203 ? -28.091 -2.368 31.156 1.00 89.81 203 GLY A O 1
ATOM 1589 N N . TYR A 1 204 ? -27.992 -4.181 29.842 1.00 92.81 204 TYR A N 1
ATOM 1590 C CA . TYR A 1 204 ? -28.704 -5.029 30.806 1.00 92.81 204 TYR A CA 1
ATOM 1591 C C . TYR A 1 204 ? -27.914 -5.235 32.101 1.00 92.81 204 TYR A C 1
ATOM 1593 O O . TYR A 1 204 ? -28.505 -5.181 33.180 1.00 92.81 204 TYR A O 1
ATOM 1601 N N . SER A 1 205 ? -26.593 -5.429 32.019 1.00 90.81 205 SER A N 1
ATOM 1602 C CA . SER A 1 205 ? -25.741 -5.576 33.204 1.00 90.81 205 SER A CA 1
ATOM 1603 C C . SER A 1 205 ? -25.751 -4.323 34.083 1.00 90.81 205 SER A C 1
ATOM 1605 O O . SER A 1 205 ? -25.839 -4.438 35.302 1.00 90.81 205 SER A O 1
ATOM 1607 N N . GLU A 1 206 ? -25.752 -3.129 33.481 1.00 89.75 206 GLU A N 1
ATOM 1608 C CA . GLU A 1 206 ? -25.801 -1.849 34.194 1.00 89.75 206 GLU A CA 1
ATOM 1609 C C . GLU A 1 206 ? -27.152 -1.632 34.885 1.00 89.75 206 GLU A C 1
ATOM 1611 O O . GLU A 1 206 ? -27.193 -1.222 36.047 1.00 89.75 206 GLU A O 1
ATOM 1616 N N . VAL A 1 207 ? -28.258 -1.969 34.212 1.00 93.06 207 VAL A N 1
ATOM 1617 C CA . VAL A 1 207 ? -29.605 -1.901 34.803 1.00 93.06 207 VAL A CA 1
ATOM 1618 C C . VAL A 1 207 ? -29.747 -2.877 35.973 1.00 93.06 207 VAL A C 1
ATOM 1620 O O . VAL A 1 207 ? -30.317 -2.519 37.005 1.00 93.06 207 VAL A O 1
ATOM 1623 N N . LEU A 1 208 ? -29.240 -4.107 35.835 1.00 91.25 208 LEU A N 1
ATOM 1624 C CA . LEU A 1 208 ? -29.269 -5.096 36.915 1.00 91.25 208 LEU A CA 1
ATOM 1625 C C . LEU A 1 208 ? -28.387 -4.667 38.093 1.00 91.25 208 LEU A C 1
ATOM 1627 O O . LEU A 1 208 ? -28.840 -4.748 39.232 1.00 91.25 208 LEU A O 1
ATOM 1631 N N . LEU A 1 209 ? -27.188 -4.134 37.834 1.00 89.06 209 LEU A N 1
ATOM 1632 C CA . LEU A 1 209 ? -26.306 -3.591 38.873 1.00 89.06 209 LEU A CA 1
ATOM 1633 C C . LEU A 1 209 ? -26.975 -2.472 39.667 1.00 89.06 209 LEU A C 1
ATOM 1635 O O . LEU A 1 209 ? -26.877 -2.455 40.892 1.00 89.06 209 LEU A O 1
ATOM 1639 N N . ALA A 1 210 ? -27.673 -1.554 38.993 1.00 90.12 210 ALA A N 1
ATOM 1640 C CA . ALA A 1 210 ? -28.400 -0.480 39.664 1.00 90.12 210 ALA A CA 1
ATOM 1641 C C . ALA A 1 210 ? -29.459 -1.033 40.634 1.00 90.12 210 ALA A C 1
ATOM 1643 O O . ALA A 1 210 ? -29.498 -0.621 41.791 1.00 90.12 210 ALA A O 1
ATOM 1644 N N . LYS A 1 211 ? -30.246 -2.028 40.199 1.00 89.44 211 LYS A N 1
ATOM 1645 C CA . LYS A 1 211 ? -31.271 -2.677 41.036 1.00 89.44 211 LYS A CA 1
ATOM 1646 C C . LYS A 1 211 ? -30.685 -3.453 42.213 1.00 89.44 211 LYS A C 1
ATOM 1648 O O . LYS A 1 211 ? -31.242 -3.420 43.304 1.00 89.44 211 LYS A O 1
ATOM 1653 N N . VAL A 1 212 ? -29.581 -4.165 41.996 1.00 89.88 212 VAL A N 1
ATOM 1654 C CA . VAL A 1 212 ? -28.902 -4.932 43.050 1.00 89.88 212 VAL A CA 1
ATOM 1655 C C . VAL A 1 212 ? -28.351 -3.993 44.126 1.00 89.88 212 VAL A C 1
ATOM 1657 O O . VAL A 1 212 ? -28.565 -4.228 45.312 1.00 89.88 212 VAL A O 1
ATOM 1660 N N . ARG A 1 213 ? -27.749 -2.868 43.721 1.00 86.38 213 ARG A N 1
ATOM 1661 C CA . ARG A 1 213 ? -27.232 -1.842 44.643 1.00 86.38 213 ARG A CA 1
ATOM 1662 C C . ARG A 1 213 ? -28.309 -1.204 45.514 1.00 86.38 213 ARG A C 1
ATOM 1664 O O . ARG A 1 213 ? -28.033 -0.876 46.666 1.00 86.38 213 ARG A O 1
ATOM 1671 N N . GLU A 1 214 ? -29.528 -1.049 44.999 1.00 89.06 214 GLU A N 1
ATOM 1672 C CA . GLU A 1 214 ? -30.672 -0.559 45.784 1.00 89.06 214 GLU A CA 1
ATOM 1673 C C . GLU A 1 214 ? -31.064 -1.516 46.923 1.00 89.06 214 GLU A C 1
ATOM 1675 O O . GLU A 1 214 ? -31.574 -1.064 47.947 1.00 89.06 214 GLU A O 1
ATOM 1680 N N . GLN A 1 215 ? -30.791 -2.820 46.788 1.00 84.12 215 GLN A N 1
ATOM 1681 C CA . GLN A 1 215 ? -31.076 -3.827 47.820 1.00 84.12 215 GLN A CA 1
ATOM 1682 C C . GLN A 1 215 ? -29.950 -3.981 48.860 1.00 84.12 215 GLN A C 1
ATOM 1684 O O . GLN A 1 215 ? -30.079 -4.756 49.812 1.00 84.12 215 GLN A O 1
ATOM 1689 N N . GLY A 1 216 ? -28.863 -3.215 48.726 1.00 79.12 216 GLY A N 1
ATOM 1690 C CA . GLY A 1 216 ? -27.755 -3.189 49.677 1.00 79.12 216 GLY A CA 1
ATOM 1691 C C . GLY A 1 216 ? -27.036 -4.536 49.803 1.00 79.12 216 GLY A C 1
ATOM 1692 O O . GLY A 1 216 ? -26.869 -5.271 48.836 1.00 79.12 216 GLY A O 1
ATOM 1693 N N . SER A 1 217 ? -26.601 -4.882 51.016 1.00 79.31 217 SER A N 1
ATOM 1694 C CA . SER A 1 217 ? -25.773 -6.072 51.269 1.00 79.31 217 SER A CA 1
ATOM 1695 C C . SER A 1 217 ? -26.486 -7.418 51.071 1.00 79.31 217 SER A C 1
ATOM 1697 O O . SER A 1 217 ? -25.839 -8.453 51.199 1.00 79.31 217 SER A O 1
ATOM 1699 N N . ALA A 1 218 ? -27.796 -7.431 50.802 1.00 81.25 218 ALA A N 1
ATOM 1700 C CA . ALA A 1 218 ? -28.573 -8.661 50.645 1.00 81.25 218 ALA A CA 1
ATOM 1701 C C . ALA A 1 218 ? -28.237 -9.439 49.359 1.00 81.25 218 ALA A C 1
ATOM 1703 O O . ALA A 1 218 ? -28.456 -10.644 49.323 1.00 81.25 218 ALA A O 1
ATOM 1704 N N . LEU A 1 219 ? -27.694 -8.760 48.342 1.00 86.00 219 LEU A N 1
ATOM 1705 C CA . LEU A 1 219 ? -27.367 -9.323 47.026 1.00 86.00 219 LEU A CA 1
ATOM 1706 C C . LEU A 1 219 ? -25.893 -9.084 46.644 1.00 86.00 219 LEU A C 1
ATOM 1708 O O . LEU A 1 219 ? -25.557 -8.749 45.506 1.00 86.00 219 LEU A O 1
ATOM 1712 N N . ALA A 1 220 ? -24.991 -9.181 47.624 1.00 83.81 220 ALA A N 1
ATOM 1713 C CA . ALA A 1 220 ? -23.573 -8.882 47.419 1.00 83.81 220 ALA A CA 1
ATOM 1714 C C . ALA A 1 220 ? -22.885 -9.849 46.430 1.00 83.81 220 ALA A C 1
ATOM 1716 O O . ALA A 1 220 ? -21.975 -9.441 45.708 1.00 83.81 220 ALA A O 1
ATOM 1717 N N . GLU A 1 221 ? -23.313 -11.116 46.377 1.00 86.81 221 GLU A N 1
ATOM 1718 C CA . GLU A 1 221 ? -22.773 -12.100 45.429 1.00 86.81 221 GLU A CA 1
ATOM 1719 C C . GLU A 1 221 ? -23.227 -11.801 43.994 1.00 86.81 221 GLU A C 1
ATOM 1721 O O . GLU A 1 221 ? -22.421 -11.844 43.061 1.00 86.81 221 GLU A O 1
ATOM 1726 N N . GLU A 1 222 ? -24.493 -11.425 43.808 1.00 88.62 222 GLU A N 1
ATOM 1727 C CA . GLU A 1 222 ? -25.038 -11.011 42.518 1.00 88.62 222 GLU A CA 1
ATOM 1728 C C . GLU A 1 222 ? -24.374 -9.726 42.006 1.00 88.62 222 GLU A C 1
ATOM 1730 O O . GLU A 1 222 ? -24.099 -9.622 40.807 1.00 88.62 222 GLU A O 1
ATOM 1735 N N . GLU A 1 223 ? -24.070 -8.767 42.893 1.00 87.44 223 GLU A N 1
ATOM 1736 C CA . GLU A 1 223 ? -23.333 -7.550 42.523 1.00 87.44 223 GLU A CA 1
ATOM 1737 C C . GLU A 1 223 ? -21.938 -7.889 41.976 1.00 87.44 223 GLU A C 1
ATOM 1739 O O . GLU A 1 223 ? -21.558 -7.396 40.910 1.00 87.44 223 GLU A O 1
ATOM 1744 N N . ASP A 1 224 ? -21.192 -8.767 42.657 1.00 85.62 224 ASP A N 1
ATOM 1745 C CA . ASP A 1 224 ? -19.850 -9.189 42.232 1.00 85.62 224 ASP A CA 1
ATOM 1746 C C . ASP A 1 224 ? -19.874 -9.918 40.877 1.00 85.62 224 ASP A C 1
ATOM 1748 O O . ASP A 1 224 ? -19.048 -9.646 39.997 1.00 85.62 224 ASP A O 1
ATOM 1752 N N . VAL A 1 225 ? -20.855 -10.801 40.654 1.00 88.75 225 VAL A N 1
ATOM 1753 C CA . VAL A 1 225 ? -21.030 -11.496 39.366 1.00 88.75 225 VAL A CA 1
ATOM 1754 C C . VAL A 1 225 ? -21.335 -10.509 38.238 1.00 88.75 225 VAL A C 1
ATOM 1756 O O . VAL A 1 225 ? -20.745 -10.607 37.156 1.00 88.75 225 VAL A O 1
ATOM 1759 N N . LEU A 1 226 ? -22.220 -9.537 38.471 1.00 89.50 226 LEU A N 1
ATOM 1760 C CA . LEU A 1 226 ? -22.568 -8.542 37.458 1.00 89.50 226 LEU A CA 1
ATOM 1761 C C . LEU A 1 226 ? -21.411 -7.577 37.161 1.00 89.50 226 LEU A C 1
ATOM 1763 O O . LEU A 1 226 ? -21.200 -7.238 35.995 1.00 89.50 226 LEU A O 1
ATOM 1767 N N . GLU A 1 227 ? -20.617 -7.176 38.159 1.00 87.25 227 GLU A N 1
ATOM 1768 C CA . GLU A 1 227 ? -19.399 -6.383 37.930 1.00 87.25 227 GLU A CA 1
ATOM 1769 C C . GLU A 1 227 ? -18.353 -7.169 37.126 1.00 87.25 227 GLU A C 1
ATOM 1771 O O . GLU A 1 227 ? -17.733 -6.619 36.210 1.00 87.25 227 GLU A O 1
ATOM 1776 N N . LYS A 1 228 ? -18.188 -8.473 37.390 1.00 87.81 228 LYS A N 1
ATOM 1777 C CA . LYS A 1 228 ? -17.316 -9.347 36.582 1.00 87.81 228 LYS A CA 1
ATOM 1778 C C . LYS A 1 228 ? -17.795 -9.458 35.137 1.00 87.81 228 LYS A C 1
ATOM 1780 O O . LYS A 1 228 ? -16.972 -9.384 34.218 1.00 87.81 228 LYS A O 1
ATOM 1785 N N . LEU A 1 229 ? -19.103 -9.595 34.918 1.00 89.94 229 LEU A N 1
ATOM 1786 C CA . LEU A 1 229 ? -19.697 -9.624 33.580 1.00 89.94 229 LEU A CA 1
ATOM 1787 C C . LEU A 1 229 ? -19.483 -8.290 32.856 1.00 89.94 229 LEU A C 1
ATOM 1789 O O . LEU A 1 229 ? -18.984 -8.278 31.729 1.00 89.94 229 LEU A O 1
ATOM 1793 N N . ARG A 1 230 ? -19.756 -7.167 33.528 1.00 88.38 230 ARG A N 1
ATOM 1794 C CA . ARG A 1 230 ? -19.521 -5.814 33.004 1.00 88.38 230 ARG A CA 1
ATOM 1795 C C . ARG A 1 230 ? -18.057 -5.603 32.619 1.00 88.38 230 ARG A C 1
ATOM 1797 O O . ARG A 1 230 ? -17.760 -5.170 31.507 1.00 88.38 230 ARG A O 1
ATOM 1804 N N . SER A 1 231 ? -17.135 -5.952 33.515 1.00 85.12 231 SER A N 1
ATOM 1805 C CA . SER A 1 231 ? -15.689 -5.857 33.285 1.00 85.12 231 SER A CA 1
ATOM 1806 C C . SER A 1 231 ? -15.237 -6.718 32.101 1.00 85.12 231 SER A C 1
ATOM 1808 O O . SER A 1 231 ? -14.447 -6.269 31.267 1.00 85.12 231 SER A O 1
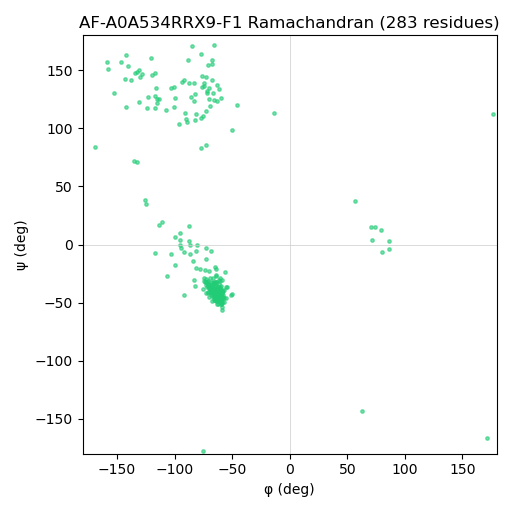ATOM 1810 N N . SER A 1 232 ? -15.794 -7.925 31.964 1.00 89.81 232 SER A N 1
ATOM 1811 C CA . SER A 1 232 ? -15.503 -8.819 30.838 1.00 89.81 232 SER A CA 1
ATOM 1812 C C . SER A 1 232 ? -15.977 -8.230 29.506 1.00 89.81 232 SER A C 1
ATOM 1814 O O . SER A 1 232 ? -15.211 -8.216 28.545 1.00 89.81 232 SER A O 1
ATOM 1816 N N . VAL A 1 233 ? -17.192 -7.672 29.452 1.00 91.19 233 VAL A N 1
ATOM 1817 C CA . VAL A 1 233 ? -17.729 -7.010 28.248 1.00 91.19 233 VAL A CA 1
ATOM 1818 C C . VAL A 1 233 ? -16.876 -5.808 27.841 1.00 91.19 233 VAL A C 1
ATOM 1820 O O . VAL A 1 233 ? -16.505 -5.690 26.673 1.00 91.19 233 VAL A O 1
ATOM 1823 N N . LEU A 1 234 ? -16.495 -4.956 28.798 1.00 87.31 234 LEU A N 1
ATOM 1824 C CA . LEU A 1 234 ? -15.610 -3.811 28.545 1.00 87.31 234 LEU A CA 1
ATOM 1825 C C . LEU A 1 234 ? -14.214 -4.244 28.078 1.00 87.31 234 LEU A C 1
ATOM 1827 O O . LEU A 1 234 ? -13.611 -3.594 27.223 1.00 87.31 234 LEU A O 1
ATOM 1831 N N . THR A 1 235 ? -13.703 -5.352 28.617 1.00 89.44 235 THR A N 1
ATOM 1832 C CA . THR A 1 235 ? -12.427 -5.930 28.183 1.00 89.44 235 THR A CA 1
ATOM 1833 C C . THR A 1 235 ? -12.513 -6.392 26.731 1.00 89.44 235 THR A C 1
ATOM 1835 O O . THR A 1 235 ? -11.632 -6.060 25.941 1.00 89.44 235 THR A O 1
ATOM 1838 N N . ILE A 1 236 ? -13.583 -7.099 26.352 1.00 91.50 236 ILE A N 1
ATOM 1839 C CA . ILE A 1 236 ? -13.788 -7.554 24.971 1.00 91.50 236 ILE A CA 1
ATOM 1840 C C . ILE A 1 236 ? -13.941 -6.357 24.017 1.00 91.50 236 ILE A C 1
ATOM 1842 O O . ILE A 1 236 ? -13.275 -6.337 22.983 1.00 91.50 236 ILE A O 1
ATOM 1846 N N . ASP A 1 237 ? -14.733 -5.335 24.365 1.00 88.00 237 ASP A N 1
ATOM 1847 C CA . ASP A 1 237 ? -14.878 -4.121 23.535 1.00 88.00 237 ASP A CA 1
ATOM 1848 C C . ASP A 1 237 ? -13.531 -3.409 23.314 1.00 88.00 237 ASP A C 1
ATOM 1850 O O . ASP A 1 237 ? -13.199 -3.021 22.189 1.00 88.00 237 ASP A O 1
ATOM 1854 N N . SER A 1 238 ? -12.711 -3.308 24.366 1.00 88.00 238 SER A N 1
ATOM 1855 C CA . SER A 1 238 ? -11.363 -2.736 24.287 1.00 88.00 238 SER A CA 1
ATOM 1856 C C . SER A 1 238 ? -10.440 -3.557 23.383 1.00 88.00 238 SER A C 1
ATOM 1858 O O . SER A 1 238 ? -9.766 -2.998 22.518 1.00 88.00 238 SER A O 1
ATOM 1860 N N . LEU A 1 239 ? -10.430 -4.888 23.525 1.00 89.31 239 LEU A N 1
ATOM 1861 C CA . LEU A 1 239 ? -9.607 -5.772 22.692 1.00 89.31 239 LEU A CA 1
ATOM 1862 C C . LEU A 1 239 ? -9.975 -5.672 21.210 1.00 89.31 239 LEU A C 1
ATOM 1864 O O . LEU A 1 239 ? -9.086 -5.575 20.365 1.00 89.31 239 LEU A O 1
ATOM 1868 N N . ILE A 1 240 ? -11.271 -5.645 20.903 1.00 88.25 240 ILE A N 1
ATOM 1869 C CA . ILE A 1 240 ? -11.765 -5.504 19.532 1.00 88.25 240 ILE A CA 1
ATOM 1870 C C . ILE A 1 240 ? -11.376 -4.138 18.956 1.00 88.25 240 ILE A C 1
ATOM 1872 O O . ILE A 1 240 ? -10.882 -4.058 17.831 1.00 88.25 240 ILE A O 1
ATOM 1876 N N . THR A 1 241 ? -11.538 -3.069 19.738 1.00 85.88 241 THR A N 1
ATOM 1877 C CA . THR A 1 241 ? -11.160 -1.712 19.315 1.00 85.88 241 THR A CA 1
ATOM 1878 C C . THR A 1 241 ? -9.660 -1.619 19.034 1.00 85.88 241 THR A C 1
ATOM 1880 O O . THR A 1 241 ? -9.265 -1.154 17.967 1.00 85.88 241 THR A O 1
ATOM 1883 N N . ASN A 1 242 ? -8.822 -2.150 19.929 1.00 87.94 242 ASN A N 1
ATOM 1884 C CA . ASN A 1 242 ? -7.371 -2.171 19.742 1.00 87.94 242 ASN A CA 1
ATOM 1885 C C . ASN A 1 242 ? -6.960 -2.981 18.504 1.00 87.94 242 ASN A C 1
ATOM 1887 O O . ASN A 1 242 ? -6.032 -2.595 17.796 1.00 87.94 242 ASN A O 1
ATOM 1891 N N . TYR A 1 243 ? -7.644 -4.096 18.230 1.00 86.00 243 TYR A N 1
ATOM 1892 C CA . TYR A 1 243 ? -7.372 -4.903 17.043 1.00 86.00 243 TYR A CA 1
ATOM 1893 C C . TYR A 1 243 ? -7.746 -4.169 15.746 1.00 86.00 243 TYR A C 1
ATOM 1895 O O . TYR A 1 243 ? -6.985 -4.207 14.778 1.00 86.00 243 TYR A O 1
ATOM 1903 N N . LEU A 1 244 ? -8.870 -3.445 15.727 1.00 81.69 244 LEU A N 1
ATOM 1904 C CA . LEU A 1 244 ? -9.218 -2.581 14.596 1.00 81.69 244 LEU A CA 1
ATOM 1905 C C . LEU A 1 244 ? -8.201 -1.464 14.383 1.00 81.69 244 LEU A C 1
ATOM 1907 O O . LEU A 1 244 ? -7.823 -1.193 13.243 1.00 81.69 244 LEU A O 1
ATOM 1911 N N . ASP A 1 245 ? -7.763 -0.816 15.460 1.00 85.00 245 ASP A N 1
ATOM 1912 C CA . ASP A 1 245 ? -6.758 0.239 15.370 1.00 85.00 245 ASP A CA 1
ATOM 1913 C C . ASP A 1 245 ? -5.439 -0.315 14.823 1.00 85.00 245 ASP A C 1
ATOM 1915 O O . ASP A 1 245 ? -4.859 0.284 13.918 1.00 85.00 245 ASP A O 1
ATOM 1919 N N . LEU A 1 246 ? -5.015 -1.503 1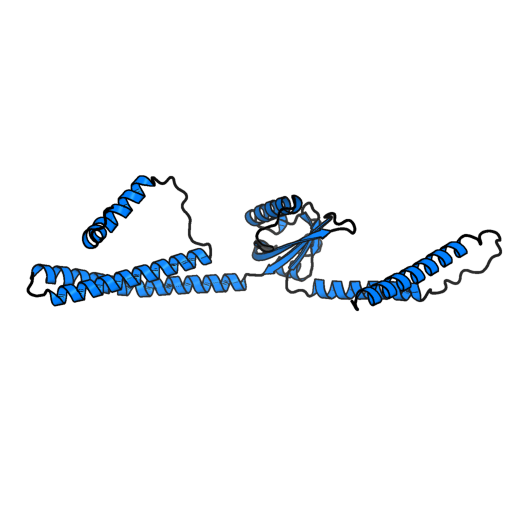5.269 1.00 84.50 246 LEU A N 1
ATOM 1920 C CA . LEU A 1 246 ? -3.857 -2.201 14.708 1.00 84.50 246 LEU A CA 1
ATOM 1921 C C . LEU A 1 246 ? -4.031 -2.484 13.208 1.00 84.50 246 LEU A C 1
ATOM 1923 O O . LEU A 1 246 ? -3.143 -2.165 12.421 1.00 84.50 246 LEU A O 1
ATOM 1927 N N . SER A 1 247 ? -5.185 -3.008 12.793 1.00 81.56 247 SER A N 1
ATOM 1928 C CA . SER A 1 247 ? -5.471 -3.284 11.379 1.00 81.56 247 SER A CA 1
ATOM 1929 C C . SER A 1 247 ? -5.446 -2.011 10.514 1.00 81.56 247 SER A C 1
ATOM 1931 O O . SER A 1 247 ? -4.913 -2.006 9.399 1.00 81.56 247 SER A O 1
ATOM 1933 N N . ARG A 1 248 ? -5.953 -0.887 11.036 1.00 78.75 248 ARG A N 1
ATOM 1934 C CA . ARG A 1 248 ? -5.873 0.428 10.371 1.00 78.75 248 ARG A CA 1
ATOM 1935 C C . ARG A 1 248 ? -4.441 0.953 10.277 1.00 78.75 248 ARG A C 1
ATOM 1937 O O . ARG A 1 248 ? -4.108 1.613 9.295 1.00 78.75 248 ARG A O 1
ATOM 1944 N N . ILE A 1 249 ? -3.601 0.671 11.273 1.00 83.88 249 ILE A N 1
ATOM 1945 C CA . ILE A 1 249 ? -2.173 1.019 11.254 1.00 83.88 249 ILE A CA 1
ATOM 1946 C C . ILE A 1 249 ? -1.443 0.206 10.183 1.00 83.88 249 ILE A C 1
ATOM 1948 O O . ILE A 1 249 ? -0.731 0.794 9.372 1.00 83.88 249 ILE A O 1
ATOM 1952 N N . GLU A 1 250 ? -1.647 -1.114 10.138 1.00 75.00 250 GLU A N 1
ATOM 1953 C CA . GLU A 1 250 ? -1.008 -2.001 9.151 1.00 75.00 250 GLU A CA 1
ATOM 1954 C C . GLU A 1 250 ? -1.371 -1.626 7.713 1.00 75.00 250 GLU A C 1
ATOM 1956 O O . GLU A 1 250 ? -0.525 -1.664 6.822 1.00 75.00 250 GLU A O 1
ATOM 1961 N N . THR A 1 251 ? -2.617 -1.209 7.493 1.00 72.19 251 THR A N 1
ATOM 1962 C CA . THR A 1 251 ? -3.090 -0.752 6.181 1.00 72.19 251 THR A CA 1
ATOM 1963 C C . THR A 1 251 ? -2.725 0.704 5.877 1.00 72.19 251 THR A C 1
ATOM 1965 O O . THR A 1 251 ? -2.997 1.168 4.774 1.00 72.19 251 THR A O 1
ATOM 1968 N N . GLY A 1 252 ? -2.143 1.453 6.821 1.00 70.62 252 GLY A N 1
ATOM 1969 C CA . GLY A 1 252 ? -1.792 2.869 6.643 1.00 70.62 252 GLY A CA 1
ATOM 1970 C C . GLY A 1 252 ? -2.988 3.829 6.580 1.00 70.62 252 GLY A C 1
ATOM 1971 O O . GLY A 1 252 ? -2.830 4.974 6.165 1.00 70.62 252 GLY A O 1
ATOM 1972 N N . HIS A 1 253 ? -4.180 3.386 6.989 1.00 74.19 253 HIS A N 1
ATOM 1973 C CA . HIS A 1 253 ? -5.423 4.164 6.926 1.00 74.19 253 HIS A CA 1
ATOM 1974 C C . HIS A 1 253 ? -5.807 4.810 8.264 1.00 74.19 253 HIS A C 1
ATOM 1976 O O . HIS A 1 253 ? -6.896 5.371 8.367 1.00 74.19 253 HIS A O 1
ATOM 1982 N N . LEU A 1 254 ? -4.963 4.743 9.303 1.00 78.38 254 LEU A N 1
ATOM 1983 C CA . LEU A 1 254 ? -5.244 5.424 10.568 1.00 78.38 254 LEU A CA 1
ATOM 1984 C C . LEU A 1 254 ? -5.002 6.943 10.413 1.00 78.38 254 LEU A C 1
ATOM 1986 O O . LEU A 1 254 ? -3.848 7.358 10.276 1.00 78.38 254 LEU A O 1
ATOM 1990 N N . PRO A 1 255 ? -6.046 7.797 10.439 1.00 72.06 255 PRO A N 1
ATOM 1991 C CA . PRO A 1 255 ? -5.873 9.233 10.266 1.00 72.06 255 PRO A CA 1
ATOM 1992 C C . PRO A 1 255 ? -5.149 9.813 11.485 1.00 72.06 255 PRO A C 1
ATOM 1994 O O . PRO A 1 255 ? -5.641 9.756 12.613 1.00 72.06 255 PRO A O 1
ATOM 1997 N N . LEU A 1 256 ? -3.972 10.395 11.260 1.00 83.44 256 LEU A N 1
ATOM 1998 C CA . LEU A 1 256 ? -3.218 11.095 12.296 1.00 83.44 256 LEU A CA 1
ATOM 1999 C C . LEU A 1 256 ? -3.608 12.574 12.300 1.00 83.44 256 LEU A C 1
ATOM 2001 O O . LEU A 1 256 ? -3.322 13.309 11.356 1.00 83.44 256 LEU A O 1
ATOM 2005 N N . ALA A 1 257 ? -4.251 13.022 13.378 1.00 81.00 257 ALA A N 1
ATOM 2006 C CA . ALA A 1 257 ? -4.559 14.430 13.589 1.00 81.00 257 ALA A CA 1
ATOM 2007 C C . ALA A 1 257 ? -3.406 15.118 14.333 1.00 81.00 257 ALA A C 1
ATOM 2009 O O . ALA A 1 257 ? -3.237 14.951 15.543 1.00 81.00 257 ALA A O 1
ATOM 2010 N N . MET A 1 258 ? -2.618 15.914 13.610 1.00 87.69 258 MET A N 1
ATOM 2011 C CA . MET A 1 258 ? -1.552 16.721 14.204 1.00 87.69 258 MET A CA 1
ATOM 2012 C C . MET A 1 258 ? -2.144 18.008 14.785 1.00 87.69 258 MET A C 1
ATOM 2014 O O . MET A 1 258 ? -2.612 18.872 14.048 1.00 87.69 258 MET A O 1
ATOM 2018 N N . MET A 1 259 ? -2.122 18.140 16.111 1.00 90.44 259 MET A N 1
ATOM 2019 C CA . MET A 1 259 ? -2.600 19.332 16.818 1.00 90.44 259 MET A CA 1
ATOM 2020 C C . MET A 1 259 ? -1.694 19.677 18.008 1.00 90.44 259 MET A C 1
ATOM 2022 O O . MET A 1 259 ? -1.060 18.777 18.566 1.00 90.44 259 MET A O 1
ATOM 2026 N N . PRO A 1 260 ? -1.629 20.952 18.438 1.00 89.50 260 PRO A N 1
ATOM 2027 C CA . PRO A 1 260 ? -0.948 21.322 19.674 1.00 89.50 260 PRO A CA 1
ATOM 2028 C C . PRO A 1 260 ? -1.571 20.605 20.879 1.00 89.50 260 PRO A C 1
ATOM 2030 O O . PRO A 1 260 ? -2.776 20.689 21.110 1.00 89.50 260 PRO A O 1
ATOM 2033 N N . LEU A 1 261 ? -0.747 19.905 21.662 1.00 90.50 261 LEU A N 1
ATOM 2034 C CA . LEU A 1 261 ? -1.193 19.127 22.819 1.00 90.50 261 LEU A CA 1
ATOM 2035 C C . LEU A 1 261 ? -0.653 19.732 24.114 1.00 90.50 261 LEU A C 1
ATOM 2037 O O . LEU A 1 261 ? 0.555 19.858 24.313 1.00 90.50 261 LEU A O 1
ATOM 2041 N N . ALA A 1 262 ? -1.552 20.036 25.049 1.00 92.25 262 ALA A N 1
ATOM 2042 C CA . ALA A 1 262 ? -1.180 20.379 26.416 1.00 92.25 262 ALA A CA 1
ATOM 2043 C C . ALA A 1 262 ? -0.818 19.098 27.188 1.00 92.25 262 ALA A C 1
ATOM 2045 O O . ALA A 1 262 ? -1.647 18.543 27.912 1.00 92.25 262 ALA A O 1
ATOM 2046 N N . ILE A 1 263 ? 0.423 18.622 27.035 1.00 92.44 263 ILE A N 1
ATOM 2047 C CA . ILE A 1 263 ? 0.916 17.370 27.645 1.00 92.44 263 ILE A CA 1
ATOM 2048 C C . ILE A 1 263 ? 0.603 17.318 29.149 1.00 92.44 263 ILE A C 1
ATOM 2050 O O . ILE A 1 263 ? 0.086 16.317 29.638 1.00 92.44 263 ILE A O 1
ATOM 2054 N N . ASN A 1 264 ? 0.799 18.425 29.871 1.00 92.50 264 ASN A N 1
ATOM 2055 C CA . ASN A 1 264 ? 0.505 18.516 31.306 1.00 92.50 264 ASN A CA 1
ATOM 2056 C C . ASN A 1 264 ? -0.972 18.251 31.646 1.00 92.50 264 ASN A C 1
ATOM 2058 O O . ASN A 1 264 ? -1.274 17.661 32.684 1.00 92.50 264 ASN A O 1
ATOM 2062 N N . HIS A 1 265 ? -1.899 18.670 30.783 1.00 89.06 265 HIS A N 1
ATOM 2063 C CA . HIS A 1 265 ? -3.326 18.407 30.961 1.00 89.06 265 HIS A CA 1
ATOM 2064 C C . HIS A 1 265 ? -3.647 16.923 30.734 1.00 89.06 265 HIS A C 1
ATOM 2066 O O . HIS A 1 265 ? -4.398 16.326 31.506 1.00 89.06 265 HIS A O 1
ATOM 2072 N N . ILE A 1 266 ? -3.026 16.306 29.723 1.00 88.94 266 ILE A N 1
ATOM 2073 C CA . ILE A 1 266 ? -3.180 14.874 29.426 1.00 88.94 266 ILE A CA 1
ATOM 2074 C C . ILE A 1 266 ? -2.637 14.030 30.580 1.00 88.94 266 ILE A C 1
ATOM 2076 O O . ILE A 1 266 ? -3.351 13.167 31.085 1.00 88.94 266 ILE A O 1
ATOM 2080 N N . LEU A 1 267 ? -1.423 14.325 31.053 1.00 90.31 267 LEU A N 1
ATOM 2081 C CA . LEU A 1 267 ? -0.798 13.613 32.169 1.00 90.31 267 LEU A CA 1
ATOM 2082 C C . LEU A 1 267 ? -1.636 13.702 33.451 1.00 90.31 267 LEU A C 1
ATOM 2084 O O . LEU A 1 267 ? -1.846 12.682 34.103 1.00 90.31 267 LEU A O 1
ATOM 2088 N N . ARG A 1 268 ? -2.202 14.875 33.782 1.00 88.94 268 ARG A N 1
ATOM 2089 C CA . ARG A 1 268 ? -3.134 14.995 34.921 1.00 88.94 268 ARG A CA 1
ATOM 2090 C C . ARG A 1 268 ? -4.382 14.142 34.735 1.00 88.94 268 ARG A C 1
ATOM 2092 O O . ARG A 1 268 ? -4.784 13.458 35.671 1.00 88.94 268 ARG A O 1
ATOM 2099 N N . ARG A 1 269 ? -4.991 14.161 33.544 1.00 85.50 269 ARG A N 1
ATOM 2100 C CA . ARG A 1 269 ? -6.167 13.329 33.238 1.00 85.50 269 ARG A CA 1
ATOM 2101 C C . ARG A 1 269 ? -5.868 11.840 33.396 1.00 85.50 269 ARG A C 1
ATOM 2103 O O . ARG A 1 269 ? -6.674 11.127 33.986 1.00 85.50 269 ARG A O 1
ATOM 2110 N N . VAL A 1 270 ? -4.722 11.381 32.892 1.00 87.31 270 VAL A N 1
ATOM 2111 C CA . VAL A 1 270 ? -4.287 9.983 33.023 1.00 87.31 270 VAL A CA 1
ATOM 2112 C C . VAL A 1 270 ? -4.028 9.640 34.490 1.00 87.31 270 VAL A C 1
ATOM 2114 O O . VAL A 1 270 ? -4.582 8.661 34.982 1.00 87.31 270 VAL A O 1
ATOM 2117 N N . GLY A 1 271 ? -3.287 10.476 35.223 1.00 84.38 271 GLY A N 1
ATOM 2118 C CA . GLY A 1 271 ? -3.013 10.267 36.649 1.00 84.38 271 GLY A CA 1
ATOM 2119 C C . GLY A 1 271 ? -4.282 10.207 37.506 1.00 84.38 271 GLY A C 1
ATOM 2120 O O . GLY A 1 271 ? -4.403 9.348 38.377 1.00 84.38 271 GLY A O 1
ATOM 2121 N N . LEU A 1 272 ? -5.281 11.049 37.217 1.00 82.75 272 LEU A N 1
ATOM 2122 C CA . LEU A 1 272 ? -6.587 10.997 37.885 1.00 82.75 272 LEU A CA 1
ATOM 2123 C C . LEU A 1 272 ? -7.314 9.669 37.645 1.00 82.75 272 LEU A C 1
ATOM 2125 O O . LEU A 1 272 ? -7.943 9.155 38.569 1.00 82.75 272 LEU A O 1
ATOM 2129 N N . ARG A 1 273 ? -7.190 9.092 36.444 1.00 79.31 273 ARG A N 1
ATOM 2130 C CA . ARG A 1 273 ? -7.828 7.820 36.073 1.00 79.31 273 ARG A CA 1
ATOM 2131 C C . ARG A 1 273 ? -7.305 6.640 36.897 1.00 79.31 273 ARG A C 1
ATOM 2133 O O . ARG A 1 273 ? -8.083 5.767 37.257 1.00 79.31 273 ARG A O 1
ATOM 2140 N N . TYR A 1 274 ? -6.018 6.651 37.247 1.00 83.25 274 TYR A N 1
ATOM 2141 C CA . TYR A 1 274 ? -5.370 5.593 38.037 1.00 83.25 274 TYR A CA 1
ATOM 2142 C C . TYR A 1 274 ? -5.299 5.890 39.540 1.00 83.25 274 TYR A C 1
ATOM 2144 O O . TYR A 1 274 ? -4.823 5.064 40.314 1.00 83.25 274 TYR A O 1
ATOM 2152 N N . LYS A 1 275 ? -5.807 7.043 39.991 1.00 79.75 275 LYS A N 1
ATOM 2153 C CA . LYS A 1 275 ? -5.724 7.474 41.395 1.00 79.75 275 LYS A CA 1
ATOM 2154 C C . LYS A 1 275 ? -6.415 6.512 42.365 1.00 79.75 275 LYS A C 1
ATOM 2156 O O . LYS A 1 275 ? -5.925 6.306 43.475 1.00 79.75 275 LYS A O 1
ATOM 2161 N N . ALA A 1 276 ? -7.538 5.924 41.955 1.00 68.81 276 ALA A N 1
ATOM 2162 C CA . ALA A 1 276 ? -8.264 4.940 42.757 1.00 68.81 276 ALA A CA 1
ATOM 2163 C C . ALA A 1 276 ? -7.470 3.630 42.907 1.00 68.81 276 ALA A C 1
ATOM 2165 O O . ALA A 1 276 ? -7.330 3.111 44.013 1.00 68.81 276 ALA A O 1
ATOM 2166 N N . GLU A 1 277 ? -6.874 3.144 41.818 1.00 73.56 277 GLU A N 1
ATOM 2167 C CA . GLU A 1 277 ? -6.085 1.911 41.820 1.00 73.56 277 GLU A CA 1
ATOM 2168 C C . GLU A 1 277 ? -4.730 2.080 42.526 1.00 73.56 277 GLU A C 1
ATOM 2170 O O . GLU A 1 277 ? -4.290 1.194 43.258 1.00 73.56 277 GLU A O 1
ATOM 2175 N N . ALA A 1 278 ? -4.103 3.252 42.407 1.00 74.56 278 ALA A N 1
ATOM 2176 C CA . ALA A 1 278 ? -2.892 3.586 43.150 1.00 74.56 278 ALA A CA 1
ATOM 2177 C C . ALA A 1 278 ? -3.134 3.605 44.667 1.00 74.56 278 ALA A C 1
ATOM 2179 O O . ALA A 1 278 ? -2.333 3.051 45.418 1.00 74.56 278 ALA A O 1
ATOM 2180 N N . ARG A 1 279 ? -4.277 4.142 45.130 1.00 75.69 279 ARG A N 1
ATOM 2181 C CA . ARG A 1 279 ? -4.678 4.051 46.548 1.00 75.69 279 ARG A CA 1
ATOM 2182 C C . ARG A 1 279 ? -4.850 2.606 47.002 1.00 75.69 279 ARG A C 1
ATOM 2184 O O . ARG A 1 279 ? -4.364 2.258 48.073 1.00 75.69 279 ARG A O 1
ATOM 2191 N N . TYR A 1 280 ? -5.499 1.775 46.187 1.00 71.00 280 TYR A N 1
ATOM 2192 C CA . TYR A 1 280 ? -5.691 0.355 46.486 1.00 71.00 280 TYR A CA 1
ATOM 2193 C C . TYR A 1 280 ? -4.353 -0.391 46.617 1.00 71.00 280 TYR A C 1
ATOM 2195 O O . TYR A 1 280 ? -4.165 -1.177 47.543 1.00 71.00 280 TYR A O 1
ATOM 2203 N N . ARG A 1 281 ? -3.380 -0.079 45.751 1.00 79.31 281 ARG A N 1
ATOM 2204 C CA . ARG A 1 281 ? -2.034 -0.680 45.765 1.00 79.31 281 ARG A CA 1
ATOM 2205 C C . ARG A 1 281 ? -1.022 0.026 46.682 1.00 79.31 281 ARG A C 1
ATOM 2207 O O . ARG A 1 281 ? 0.133 -0.384 46.713 1.00 79.31 281 ARG A O 1
ATOM 2214 N N . ARG A 1 282 ? -1.430 1.060 47.435 1.00 82.75 282 ARG A N 1
ATOM 2215 C CA . ARG A 1 282 ? -0.566 1.897 48.301 1.00 82.75 282 ARG A CA 1
ATOM 2216 C C . ARG A 1 282 ? 0.612 2.559 47.564 1.00 82.75 282 ARG A C 1
ATOM 2218 O O . ARG A 1 282 ? 1.703 2.691 48.111 1.00 82.75 282 ARG A O 1
ATOM 2225 N N . ILE A 1 283 ? 0.379 2.993 46.330 1.00 81.38 283 ILE A N 1
ATOM 2226 C CA . ILE A 1 283 ? 1.349 3.709 45.491 1.00 81.38 283 ILE A CA 1
ATOM 2227 C C . ILE A 1 283 ? 0.992 5.204 45.494 1.00 81.38 283 ILE A C 1
ATOM 2229 O O . ILE A 1 283 ? -0.177 5.562 45.347 1.00 81.38 283 ILE A O 1
ATOM 2233 N N . SER A 1 284 ? 1.988 6.081 45.660 1.00 75.19 284 SER A N 1
ATOM 2234 C CA . SER A 1 284 ? 1.811 7.535 45.515 1.00 75.19 284 SER A CA 1
ATOM 2235 C C . SER A 1 284 ? 1.967 7.936 44.047 1.00 75.19 284 SER A C 1
ATOM 2237 O O . SER A 1 284 ? 2.975 7.593 43.433 1.00 75.19 284 SER A O 1
ATOM 2239 N N . LEU A 1 285 ? 0.979 8.659 43.510 1.00 64.56 285 LEU A N 1
ATOM 2240 C CA . LEU A 1 285 ? 0.985 9.262 42.168 1.00 64.56 285 LEU A CA 1
ATOM 2241 C C . LEU A 1 285 ? 1.258 10.763 42.239 1.00 64.56 285 LEU A C 1
ATOM 2243 O O . LEU A 1 285 ? 0.725 11.395 43.182 1.00 64.56 285 LEU A O 1
#

Mean predicted aligned error: 14.78 Å

Solvent-accessible surface area (backbone atoms only — not comparable to full-atom values): 16132 Å² total; per-residue (Å²): 135,80,66,69,62,60,54,54,56,52,50,51,52,52,50,51,53,50,52,54,52,54,55,57,59,63,66,72,74,75,80,86,86,82,91,78,92,75,86,86,72,86,72,85,54,69,71,59,52,53,55,50,49,53,52,50,53,51,51,51,54,49,49,50,55,52,42,70,30,84,46,20,36,37,30,23,38,80,85,38,32,24,72,43,66,26,54,24,32,28,70,72,32,64,43,52,63,80,75,43,45,75,31,52,58,59,79,39,32,38,74,70,36,38,54,53,49,54,53,49,50,53,42,49,76,72,69,51,84,67,95,56,74,59,44,81,37,41,32,37,24,72,90,70,50,75,48,43,23,44,36,33,70,46,73,39,55,52,98,86,65,50,76,67,21,34,36,40,39,34,35,80,36,53,71,59,55,50,52,51,49,53,52,52,53,51,52,52,50,52,48,53,66,52,48,54,59,45,51,52,54,43,52,53,37,53,55,50,43,54,56,35,59,75,59,45,83,81,38,53,68,59,42,53,53,38,52,51,51,42,52,50,48,54,49,51,54,49,52,53,51,53,50,51,53,49,54,28,51,77,69,68,67,57,85,80,84,89,70,93,73,65,59,71,60,52,52,50,55,53,51,60,70,46,46,65,58,28,58,75,71,73,47,89,130

Secondary structure (DSSP, 8-state):
--SHHHHHHHHHHHHHHHHHHHHHHHHTTS---------------HHHHHHHHHHHHHHHHHHHHHHT-SSEEEEE-TT-BEEEE-HHHHHHH---HHHHTTSBGGGGB-HHHHHHHHHHHHHHHTT---S-SEEEEEEEPTTS-EEEEEEEEEEEE-TTS-EEEEEEEEEE-HHHHHHHHHHHHHHHHHHHHHHHHHHHHHHHHHHHHHHHHHTGGGGHHHHHHHHHHHHHHHHHHHHHHHHHHHHHHHTT----------HHHHHHHHHHHHHHHHHHTT---

pLDDT: mean 81.04, std 16.97, range [32.22, 96.62]

Foldseek 3Di:
DPPVVVVVVVVVVVVVVVVVVVVVVVVVVPPPDDDDDDDDPPDDDVVVVVVVVVVVVVVVVVLVCQQPDCWWKWWAFLQQATQFTHVNNCVQQVDDRVRRHRDGPVVFFDPVLVVVVVVVSVCVLVVHDDPDQWDWTWTQHPVRDIFIWIKGKDFDADPVRHGGIIMIITHGCVVVLVVLVVVLVVLVVVLVVLLVVLVVLLVVLVVVLVVLVVVPPPCVVVNVVSVVSNVVSVVVNVVSVVVSCVSCVVSVNDDDDDDDDPVVVVVVVVCVVCVVVCVVVVHDD

Radius of gyration: 36.26 Å; Cα contacts (8 Å, |Δi|>4): 255; chains: 1; bounding box: 89×47×107 Å

Nearest PDB structures (foldseek):
  8js5-assembly1_B  TM=8.468E-01  e=4.248E-10  Bradyrhizobium diazoefficiens USDA 110
  9ce0-assembly1_B  TM=7.544E-01  e=5.200E-07  Escherichia coli
  9bkv-assembly1_A  TM=7.816E-01  e=7.335E-07  Escherichia coli
  9ce0-assembly1_A  TM=7.793E-01  e=1.836E-06  Escherichia coli
  3gdi-assembly1_B  TM=8.397E-01  e=1.366E-05  Mus musculus